Protein AF-A0A952D5Z9-F1 (afdb_monomer_lite)

Sequence (223 aa):
MKHRRNIVETLPDGRRVVVKMCRRCEAENRLVERGGSGRYVCGKCGEPIANPFAAMPATARRRGGRRRLGPIVLVASVAFAALMIGIAVNQPKEPPPQEREAESAEDEDSPGLAEPQDRVQLEPRPTPKPPPEPPTVERWRPTSGTLLYDGRGSDAFEYGTNLDVDNGTDADALLKLVPVGSSKKLLSFFVARKSKCAIAGIPPGTYRLLFALGDGLDAKTGG

Secondary structure (DSSP, 8-state):
-------EEE-TTS-EEEEEE-TTT--EEEEEP-SS-PPEE-TTT--EE--TTTTS-GGG-----------------SSSSSSSSS--S----PPPP-----------------------------PPPPPPPPP------PPT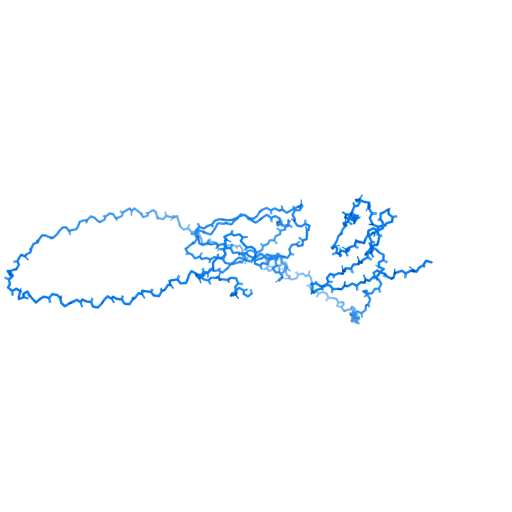T-EEEE-S-TTHHHHPEEEEEEE-SSSEEEEEEEETT--S-SEEEEE-TTEEEEEEEEPSS-EEEEEEEETT--TTT--

pLDDT: mean 76.65, std 19.58, range [38.47, 98.25]

Foldseek 3Di:
DDPDDFDWDADPVRWIWTWDADPPPRDIDTDIDAVDDDFDADPPPRHTDPDPPPPDPPVPPDDPDPDDDDDDDDDDPPPPVVVVPPPDDDDPDDDDDDPDDDDDDDDDDDDDDDDDDPDDPDPPDPDPDPDPDDPPPPQDDDEAPAWLDAQLGDCLQVAWAKDKDFQQAQFKKWKWKAAPVDPDTRTITIHGHRGMDMDTRHHDHHIDIDMDTHHPPDSVPDD

Structure (mmCIF, N/CA/C/O backbone):
data_AF-A0A952D5Z9-F1
#
_entry.id   AF-A0A952D5Z9-F1
#
loop_
_atom_site.group_PDB
_atom_site.id
_atom_site.type_symbol
_atom_site.label_atom_id
_atom_site.label_alt_id
_atom_site.label_comp_id
_atom_site.label_asym_id
_atom_site.label_entity_id
_atom_site.label_seq_id
_atom_site.pdbx_PDB_ins_code
_atom_site.Cartn_x
_atom_site.Cartn_y
_atom_site.Cartn_z
_atom_site.occupancy
_atom_site.B_iso_or_equiv
_atom_site.auth_seq_id
_atom_site.auth_comp_id
_atom_site.auth_asym_id
_atom_site.auth_atom_id
_atom_site.pdbx_PDB_model_num
ATOM 1 N N . MET A 1 1 ? 33.245 28.135 -23.157 1.00 52.28 1 MET A N 1
ATOM 2 C CA . MET A 1 1 ? 32.019 27.623 -22.500 1.00 52.28 1 MET A CA 1
ATOM 3 C C . MET A 1 1 ? 32.404 26.495 -21.547 1.00 52.28 1 MET A C 1
ATOM 5 O O . MET A 1 1 ? 32.900 25.476 -22.006 1.00 52.28 1 MET A O 1
ATOM 9 N N . LYS A 1 2 ? 32.281 26.681 -20.223 1.00 51.84 2 LYS A N 1
ATOM 10 C CA . LYS A 1 2 ? 32.606 25.627 -19.243 1.00 51.84 2 LYS A CA 1
ATOM 11 C C . LYS A 1 2 ? 31.559 24.513 -19.354 1.00 51.84 2 LYS A C 1
ATOM 13 O O . LYS A 1 2 ? 30.400 24.744 -19.021 1.00 51.84 2 LYS A O 1
ATOM 18 N N . HIS A 1 3 ? 31.949 23.321 -19.807 1.00 51.16 3 HIS A N 1
ATOM 19 C CA . HIS A 1 3 ? 31.103 22.130 -19.717 1.00 51.16 3 HIS A CA 1
ATOM 20 C C . HIS A 1 3 ? 30.857 21.804 -18.238 1.00 51.16 3 HIS A C 1
ATOM 22 O O . HIS A 1 3 ? 31.675 21.155 -17.586 1.00 51.16 3 HIS A O 1
ATOM 28 N N . ARG A 1 4 ? 29.740 22.288 -17.682 1.00 61.38 4 ARG A N 1
ATOM 29 C CA . ARG A 1 4 ? 29.268 21.850 -16.366 1.00 61.38 4 ARG A CA 1
ATOM 30 C C . ARG A 1 4 ? 28.895 20.373 -16.484 1.00 61.38 4 ARG A C 1
ATOM 32 O O . ARG A 1 4 ? 28.031 20.008 -17.281 1.00 61.38 4 ARG A O 1
ATOM 39 N N . ARG A 1 5 ? 29.611 19.519 -15.750 1.00 65.12 5 ARG A N 1
ATOM 40 C CA . ARG A 1 5 ? 29.337 18.078 -15.691 1.00 65.12 5 ARG A CA 1
ATOM 41 C C . ARG A 1 5 ? 27.944 17.878 -15.098 1.00 65.12 5 ARG A C 1
ATOM 43 O O . ARG A 1 5 ? 27.564 18.590 -14.174 1.00 65.12 5 ARG A O 1
ATOM 50 N N . ASN A 1 6 ? 27.197 16.910 -15.623 1.00 75.25 6 ASN A N 1
ATOM 51 C CA . ASN A 1 6 ? 25.943 16.496 -15.003 1.00 75.25 6 ASN A CA 1
ATOM 52 C C . ASN A 1 6 ? 26.296 15.888 -13.641 1.00 75.25 6 ASN A C 1
ATOM 54 O O . ASN A 1 6 ? 26.994 14.874 -13.598 1.00 75.25 6 ASN A O 1
ATOM 58 N N . ILE A 1 7 ? 25.874 16.523 -12.552 1.00 74.38 7 ILE A N 1
ATOM 59 C CA . ILE A 1 7 ? 26.029 15.952 -11.215 1.00 74.38 7 ILE A CA 1
ATOM 60 C C . ILE A 1 7 ? 24.966 14.864 -11.083 1.00 74.38 7 ILE A C 1
ATOM 62 O O . ILE A 1 7 ? 23.788 15.112 -11.355 1.00 74.38 7 ILE A O 1
ATOM 66 N N . VAL A 1 8 ? 25.413 13.657 -10.741 1.00 84.31 8 VAL A N 1
ATOM 67 C CA . VAL A 1 8 ? 24.549 12.506 -10.483 1.00 84.31 8 VAL A CA 1
ATOM 68 C C . VAL A 1 8 ? 24.585 12.241 -8.986 1.00 84.31 8 VAL A C 1
ATOM 70 O O . VAL A 1 8 ? 25.631 11.888 -8.450 1.00 84.31 8 VAL A O 1
ATOM 73 N N . GLU A 1 9 ? 23.450 12.414 -8.324 1.00 89.62 9 GLU A N 1
ATOM 74 C CA . GLU A 1 9 ? 23.259 12.037 -6.923 1.00 89.62 9 GLU A CA 1
ATOM 75 C C . GLU A 1 9 ? 22.440 10.745 -6.861 1.00 89.62 9 GLU A C 1
ATOM 77 O O . GLU A 1 9 ? 21.606 10.489 -7.731 1.00 89.62 9 GLU A O 1
ATOM 82 N N . THR A 1 10 ? 22.673 9.918 -5.844 1.00 88.44 10 THR A N 1
ATOM 83 C CA . THR A 1 10 ? 21.860 8.721 -5.581 1.00 88.44 10 THR A CA 1
ATOM 84 C C . THR A 1 10 ? 21.091 8.944 -4.287 1.00 88.44 10 THR A C 1
ATOM 86 O O . THR A 1 10 ? 21.690 9.271 -3.265 1.00 88.44 10 THR A O 1
ATOM 89 N N . LEU A 1 11 ? 19.768 8.817 -4.342 1.00 86.06 11 LEU A N 1
ATOM 90 C CA . LEU A 1 11 ? 18.886 8.938 -3.185 1.00 86.06 11 LEU A CA 1
ATOM 91 C C . LEU A 1 11 ? 18.962 7.675 -2.304 1.00 86.06 11 LEU A C 1
ATOM 93 O O . LEU A 1 11 ? 19.361 6.616 -2.793 1.00 86.06 11 LEU A O 1
ATOM 97 N N . PRO A 1 12 ? 18.543 7.744 -1.023 1.00 88.56 12 PRO A N 1
ATOM 98 C CA . PRO A 1 12 ? 18.543 6.589 -0.113 1.00 88.56 12 PRO A CA 1
ATOM 99 C C . PRO A 1 12 ? 17.726 5.386 -0.605 1.00 88.56 12 PRO A C 1
ATOM 101 O O . PRO A 1 12 ? 18.002 4.252 -0.230 1.00 88.56 12 PRO A O 1
ATOM 104 N N . ASP A 1 13 ? 16.735 5.624 -1.464 1.00 83.94 13 ASP A N 1
ATOM 105 C CA . ASP A 1 13 ? 15.907 4.592 -2.098 1.00 83.94 13 ASP A CA 1
ATOM 106 C C . ASP A 1 13 ? 16.543 3.974 -3.361 1.00 83.94 13 ASP A C 1
ATOM 108 O O . ASP A 1 13 ? 15.922 3.155 -4.039 1.00 83.94 13 ASP A O 1
ATOM 112 N N . GLY A 1 14 ? 17.775 4.371 -3.695 1.00 87.25 14 GLY A N 1
ATOM 113 C CA . GLY A 1 14 ? 18.523 3.898 -4.857 1.00 87.25 14 GLY A CA 1
ATOM 114 C C . GLY A 1 14 ? 18.188 4.605 -6.172 1.00 87.25 14 GLY A C 1
ATOM 115 O O . GLY A 1 14 ? 18.799 4.281 -7.193 1.00 87.25 14 GLY A O 1
ATOM 116 N N . ARG A 1 15 ? 17.261 5.575 -6.193 1.00 88.50 15 ARG A N 1
ATOM 117 C CA . ARG A 1 15 ? 16.960 6.349 -7.408 1.00 88.50 15 ARG A CA 1
ATOM 118 C C . ARG A 1 15 ? 18.053 7.368 -7.698 1.00 88.50 15 ARG A C 1
ATOM 120 O O . ARG A 1 15 ? 18.595 8.005 -6.795 1.00 88.50 15 ARG A O 1
ATOM 127 N N . ARG A 1 16 ? 18.348 7.570 -8.981 1.00 88.50 16 ARG A N 1
ATOM 128 C CA . ARG A 1 16 ? 19.332 8.563 -9.425 1.00 88.50 16 ARG A CA 1
ATOM 129 C C . ARG A 1 16 ? 18.679 9.912 -9.678 1.00 88.50 16 ARG A C 1
ATOM 131 O O . ARG A 1 16 ? 17.559 9.998 -10.182 1.00 88.50 16 ARG A O 1
ATOM 138 N N . VAL A 1 17 ? 19.413 10.970 -9.376 1.00 92.69 17 VAL A N 1
ATOM 139 C CA . VAL A 1 17 ? 19.020 12.355 -9.611 1.00 92.69 17 VAL A CA 1
ATOM 140 C C . VAL A 1 17 ? 20.074 13.009 -10.483 1.00 92.69 17 VAL A C 1
ATOM 142 O O . VAL A 1 17 ? 21.260 12.949 -10.176 1.00 92.69 17 VAL A O 1
ATOM 145 N N . VAL A 1 18 ? 19.644 13.626 -11.580 1.00 92.62 18 VAL A N 1
ATOM 146 C CA . VAL A 1 18 ? 20.518 14.327 -12.519 1.00 92.62 18 VAL A CA 1
ATOM 147 C C . VAL A 1 18 ? 20.068 15.770 -12.631 1.00 92.62 18 VAL A C 1
ATOM 149 O O . VAL A 1 18 ? 18.914 16.055 -12.951 1.00 92.62 18 VAL A O 1
ATOM 152 N N . VAL A 1 19 ? 20.999 16.689 -12.417 1.00 93.69 19 VAL A N 1
ATOM 153 C CA . VAL A 1 19 ? 20.760 18.114 -12.638 1.00 93.69 19 VAL A CA 1
ATOM 154 C C . VAL A 1 19 ? 21.006 18.455 -14.112 1.00 93.69 19 VAL A C 1
ATOM 156 O O . VAL A 1 19 ? 22.086 18.194 -14.651 1.00 93.69 19 VAL A O 1
ATOM 159 N N . LYS A 1 20 ? 20.001 19.030 -14.782 1.00 93.06 20 LYS A N 1
ATOM 160 C CA . LYS A 1 20 ? 20.060 19.465 -16.187 1.00 93.06 20 LYS A CA 1
ATOM 161 C C . LYS A 1 20 ? 19.563 20.893 -16.356 1.00 93.06 20 LYS A C 1
ATOM 163 O O . LYS A 1 20 ? 18.516 21.266 -15.838 1.00 93.06 20 LYS A O 1
ATOM 168 N N . MET A 1 21 ? 20.278 21.670 -17.164 1.00 93.94 21 MET A N 1
ATOM 169 C CA . MET A 1 21 ? 19.816 22.992 -17.578 1.00 93.94 21 MET A CA 1
ATOM 170 C C . MET A 1 21 ? 18.840 22.890 -18.750 1.00 93.94 21 MET A C 1
ATOM 172 O O . MET A 1 21 ? 19.056 22.120 -19.691 1.00 93.94 21 MET A O 1
ATOM 176 N N . CYS A 1 22 ? 17.773 23.682 -18.698 1.00 94.56 22 CYS A N 1
ATOM 177 C CA . CYS A 1 22 ? 16.863 23.849 -19.820 1.00 94.56 22 CYS A CA 1
ATOM 178 C C . CYS A 1 22 ? 17.566 24.602 -20.954 1.00 94.56 22 CYS A C 1
ATOM 180 O O . CYS A 1 22 ? 18.170 25.644 -20.726 1.00 94.56 22 CYS A O 1
ATOM 182 N N . ARG A 1 23 ? 17.443 24.113 -22.191 1.00 94.94 23 ARG A N 1
ATOM 183 C CA . ARG A 1 23 ? 18.033 24.776 -23.366 1.00 94.94 23 ARG A CA 1
ATOM 184 C C . ARG A 1 23 ? 17.337 26.083 -23.750 1.00 94.94 23 ARG A C 1
ATOM 186 O O . ARG A 1 23 ? 17.931 26.877 -24.462 1.00 94.94 23 ARG A O 1
ATOM 193 N N . ARG A 1 24 ? 16.090 26.281 -23.309 1.00 96.25 24 ARG A N 1
ATOM 194 C CA . ARG A 1 24 ? 15.272 27.445 -23.670 1.00 96.25 24 ARG A CA 1
ATOM 195 C C . ARG A 1 24 ? 15.378 28.586 -22.666 1.00 96.25 24 ARG A C 1
ATOM 197 O O . ARG A 1 24 ? 15.570 29.722 -23.067 1.00 96.25 24 ARG A O 1
ATOM 204 N N . CYS A 1 25 ? 15.219 28.296 -21.374 1.00 96.38 25 CYS A N 1
ATOM 205 C CA . CYS A 1 25 ? 15.179 29.324 -20.326 1.00 96.38 25 CYS A CA 1
ATOM 206 C C . CYS A 1 25 ? 16.351 29.261 -19.340 1.00 96.38 25 CYS A C 1
ATOM 208 O O . CYS A 1 25 ? 16.318 29.958 -18.327 1.00 96.38 25 CYS A O 1
ATOM 210 N N . GLU A 1 26 ? 17.318 28.369 -19.582 1.00 95.25 26 GLU A N 1
ATOM 211 C CA . GLU A 1 26 ? 18.507 28.151 -18.746 1.00 95.25 26 GLU A CA 1
ATOM 212 C C . GLU A 1 26 ? 18.219 27.794 -17.278 1.00 95.25 26 GLU A C 1
ATOM 214 O O . GLU A 1 26 ? 19.127 27.727 -16.457 1.00 95.25 26 GLU A O 1
ATOM 219 N N . ALA A 1 27 ? 16.967 27.492 -16.924 1.00 95.31 27 ALA A N 1
ATOM 220 C CA . ALA A 1 27 ? 16.632 27.056 -15.577 1.00 95.31 27 ALA A CA 1
ATOM 221 C C . ALA A 1 27 ? 17.287 25.708 -15.257 1.00 95.31 27 ALA A C 1
ATOM 223 O O . ALA A 1 27 ? 17.337 24.803 -16.099 1.00 95.31 27 ALA A O 1
ATOM 224 N N . GLU A 1 28 ? 17.738 25.559 -14.018 1.00 95.62 28 GLU A N 1
ATOM 225 C CA . GLU A 1 28 ? 18.220 24.297 -13.479 1.00 95.62 28 GLU A CA 1
ATOM 226 C C . GLU A 1 28 ? 17.034 23.384 -13.141 1.00 95.62 28 GLU A C 1
ATOM 228 O O . GLU A 1 28 ? 16.076 23.800 -12.495 1.00 95.62 28 GLU A O 1
ATOM 233 N N . ASN A 1 29 ? 17.071 22.138 -13.614 1.00 94.25 29 ASN A N 1
ATOM 234 C CA . ASN A 1 29 ? 16.029 21.146 -13.375 1.00 94.25 29 ASN A CA 1
ATOM 235 C C . ASN A 1 29 ? 16.658 19.915 -12.731 1.00 94.25 29 ASN A C 1
ATOM 237 O O . ASN A 1 29 ? 17.573 19.306 -13.291 1.00 94.25 29 ASN A O 1
ATOM 241 N N . ARG A 1 30 ? 16.140 19.535 -11.565 1.00 95.12 30 ARG A N 1
ATOM 242 C CA . ARG A 1 30 ? 16.559 18.340 -10.835 1.00 95.12 30 ARG A CA 1
ATOM 243 C C . ARG A 1 30 ? 15.675 17.171 -11.268 1.00 95.12 30 ARG A C 1
ATOM 245 O O . ARG A 1 30 ? 14.517 17.076 -10.871 1.00 95.12 30 ARG A O 1
ATOM 252 N N . LEU A 1 31 ? 16.196 16.327 -12.154 1.00 94.06 31 LEU A N 1
ATOM 253 C CA . LEU A 1 31 ? 15.456 15.232 -12.778 1.00 94.06 31 LEU A CA 1
ATOM 254 C C . LEU A 1 31 ? 15.692 13.941 -11.996 1.00 94.06 31 LEU A C 1
ATOM 256 O O . LEU A 1 31 ? 16.834 13.523 -11.837 1.00 94.06 31 LEU A O 1
ATOM 260 N N . VAL A 1 32 ? 14.621 13.302 -11.529 1.00 93.12 32 VAL A N 1
ATOM 261 C CA . VAL A 1 32 ? 14.686 12.021 -10.808 1.00 93.12 32 VAL A CA 1
ATOM 262 C C . VAL A 1 32 ? 14.393 10.876 -11.774 1.00 93.12 32 VAL A C 1
ATOM 264 O O . VAL A 1 32 ? 13.498 10.979 -12.620 1.00 93.12 32 VAL A O 1
ATOM 267 N N . GLU A 1 33 ? 15.138 9.783 -11.661 1.00 90.56 33 GLU A N 1
ATOM 268 C CA . GLU A 1 33 ? 14.883 8.555 -12.406 1.00 90.56 33 GLU A CA 1
ATOM 269 C C . GLU A 1 33 ? 13.488 8.015 -12.064 1.00 90.56 33 GLU A C 1
ATOM 271 O O . GLU A 1 33 ? 13.174 7.718 -10.909 1.00 90.56 33 GLU A O 1
ATOM 276 N N . ARG A 1 34 ? 12.632 7.923 -13.084 1.00 87.06 34 ARG A N 1
ATOM 277 C CA . ARG A 1 34 ? 11.327 7.260 -13.014 1.00 87.06 34 ARG A CA 1
ATOM 278 C C . ARG A 1 34 ? 11.483 5.949 -13.776 1.00 87.06 34 ARG A C 1
ATOM 280 O O . ARG A 1 34 ? 12.039 5.964 -14.869 1.00 87.06 34 ARG A O 1
ATOM 287 N N . GLY A 1 35 ? 11.059 4.828 -13.195 1.00 77.38 35 GLY A N 1
ATOM 288 C CA . GLY A 1 35 ? 11.301 3.469 -13.707 1.00 77.38 35 GLY A CA 1
ATOM 289 C C . GLY A 1 35 ? 10.609 3.108 -15.032 1.00 77.38 35 GLY A C 1
ATOM 290 O O . GLY A 1 35 ? 10.371 1.931 -15.271 1.00 77.38 35 GLY A O 1
ATOM 291 N N . GLY A 1 36 ? 10.282 4.085 -15.882 1.00 67.88 36 GLY A N 1
ATOM 292 C CA . GLY A 1 36 ? 9.473 3.935 -17.089 1.00 67.88 36 GLY A CA 1
ATOM 293 C C . GLY A 1 36 ? 9.409 5.223 -17.922 1.00 67.88 36 GLY A C 1
ATOM 294 O O . GLY A 1 36 ? 10.005 6.241 -17.562 1.00 67.88 36 GLY A O 1
ATOM 295 N N . SER A 1 37 ? 8.709 5.155 -19.060 1.00 66.56 37 SER A N 1
ATOM 296 C CA . SER A 1 37 ? 8.645 6.095 -20.201 1.00 66.56 37 SER A CA 1
ATOM 297 C C . SER A 1 37 ? 8.070 7.497 -19.914 1.00 66.56 37 SER A C 1
ATOM 299 O O . SER A 1 37 ? 7.197 7.989 -20.627 1.00 66.56 37 SER A O 1
ATOM 301 N N . GLY A 1 38 ? 8.574 8.184 -18.891 1.00 78.00 38 GLY A N 1
ATOM 302 C CA . GLY A 1 38 ? 8.206 9.563 -18.581 1.00 78.00 38 GLY A CA 1
ATOM 303 C C . GLY A 1 38 ? 8.872 10.580 -19.512 1.00 78.00 38 GLY A C 1
ATOM 304 O O . GLY A 1 38 ? 10.063 10.488 -19.820 1.00 78.00 38 GLY A O 1
ATOM 305 N N . ARG A 1 39 ? 8.114 11.603 -19.923 1.00 90.69 39 ARG A N 1
ATOM 306 C CA . ARG A 1 39 ? 8.678 12.821 -20.521 1.00 90.69 39 ARG A CA 1
ATOM 307 C C . ARG A 1 39 ? 9.147 13.750 -19.404 1.00 90.69 39 ARG A C 1
ATO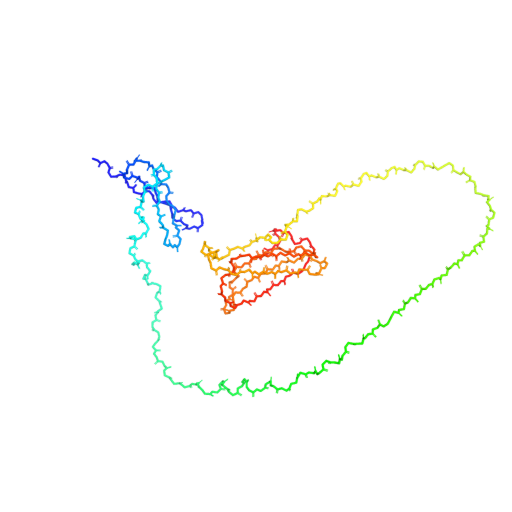M 309 O O . ARG A 1 39 ? 8.389 14.056 -18.488 1.00 90.69 39 ARG A O 1
ATOM 316 N N . TYR A 1 40 ? 10.392 14.204 -19.487 1.00 94.00 40 TYR A N 1
ATOM 317 C CA . TYR A 1 40 ? 10.906 15.248 -18.607 1.00 94.00 40 TYR A CA 1
ATOM 318 C C . TYR A 1 40 ? 10.577 16.607 -19.220 1.00 94.00 40 TYR A C 1
ATOM 320 O O . TYR A 1 40 ? 10.772 16.803 -20.416 1.00 94.00 40 TYR A O 1
ATOM 328 N N . VAL A 1 41 ? 10.083 17.540 -18.412 1.00 96.38 41 VAL A N 1
ATOM 329 C CA . VAL A 1 41 ? 9.768 18.913 -18.832 1.00 96.38 41 VAL A CA 1
ATOM 330 C C . VAL A 1 41 ? 10.430 19.902 -17.887 1.00 96.38 41 VAL A C 1
ATOM 332 O O . VAL A 1 41 ? 10.660 19.598 -16.714 1.00 96.38 41 VAL A O 1
ATOM 335 N N . CYS A 1 42 ? 10.767 21.082 -18.396 1.00 96.94 42 CYS A N 1
ATOM 336 C CA . CYS A 1 42 ? 11.327 22.140 -17.577 1.00 96.94 42 CYS A CA 1
ATOM 337 C C . CYS A 1 42 ? 10.267 22.714 -16.633 1.00 96.94 42 CYS A C 1
ATOM 339 O O . CYS A 1 42 ? 9.237 23.200 -17.095 1.00 96.94 42 CYS A O 1
ATOM 341 N N . GLY A 1 43 ? 10.561 22.764 -15.332 1.00 94.31 43 GLY A N 1
ATOM 342 C CA . GLY A 1 43 ? 9.639 23.312 -14.331 1.00 94.31 43 GLY A CA 1
ATOM 343 C C . GLY A 1 43 ? 9.340 24.808 -14.494 1.00 94.31 43 GLY A C 1
ATOM 344 O O . GLY A 1 43 ? 8.345 25.284 -13.966 1.00 94.31 43 GLY A O 1
ATOM 345 N N . LYS A 1 44 ? 10.175 25.554 -15.235 1.00 96.62 44 LYS A N 1
ATOM 346 C CA . LYS A 1 44 ? 9.999 27.000 -15.457 1.00 96.62 44 LYS A CA 1
ATOM 347 C C . LYS A 1 44 ? 9.251 27.342 -16.747 1.00 96.62 44 LYS A C 1
ATOM 349 O O . LYS A 1 44 ? 8.462 28.274 -16.751 1.00 96.62 44 LYS A O 1
ATOM 354 N N . CYS A 1 45 ? 9.538 26.652 -17.853 1.00 95.88 45 CYS A N 1
ATOM 355 C CA . CYS A 1 45 ? 8.996 27.013 -19.175 1.00 95.88 45 CYS A CA 1
ATOM 356 C C . CYS A 1 45 ? 8.230 25.889 -19.884 1.00 95.88 45 CYS A C 1
ATOM 358 O O . CYS A 1 45 ? 7.784 26.089 -21.008 1.00 95.88 45 CYS A O 1
ATOM 360 N N . GLY A 1 46 ? 8.115 24.704 -19.278 1.00 95.25 46 GLY A N 1
ATOM 361 C CA . GLY A 1 46 ? 7.416 23.554 -19.863 1.00 95.25 46 GLY A CA 1
ATOM 362 C C . GLY A 1 46 ? 8.143 22.868 -21.025 1.00 95.25 46 GLY A C 1
ATOM 363 O O . GLY A 1 46 ? 7.697 21.820 -21.479 1.00 95.25 46 GLY A O 1
ATOM 364 N N . GLU A 1 47 ? 9.274 23.411 -21.487 1.00 96.81 47 GLU A N 1
ATOM 365 C CA . GLU A 1 47 ? 10.038 22.845 -22.602 1.00 96.81 47 GLU A CA 1
ATOM 366 C C . GLU A 1 47 ? 10.463 21.394 -22.303 1.00 96.81 47 GLU A C 1
ATOM 368 O O . GLU A 1 47 ? 10.994 21.134 -21.213 1.00 96.81 47 GLU A O 1
ATOM 373 N N . PRO A 1 48 ? 10.271 20.445 -23.237 1.00 95.31 48 PRO A N 1
ATOM 374 C CA . PRO A 1 48 ? 10.709 19.070 -23.054 1.00 95.31 48 PRO A CA 1
ATOM 375 C C . PRO A 1 48 ? 12.231 18.986 -22.883 1.00 95.31 48 PRO A C 1
ATOM 377 O O . PRO A 1 48 ? 13.014 19.567 -23.635 1.00 95.31 48 PRO A O 1
ATOM 380 N N . ILE A 1 49 ? 12.665 18.218 -21.887 1.00 94.88 49 ILE A N 1
ATOM 381 C CA . ILE A 1 49 ? 14.069 17.934 -21.604 1.00 94.88 49 ILE A CA 1
ATOM 382 C C . ILE A 1 49 ? 14.367 16.498 -22.039 1.00 94.88 49 ILE A C 1
ATOM 384 O O . ILE A 1 49 ? 13.653 15.561 -21.685 1.00 94.88 49 ILE A O 1
ATOM 388 N N . ALA A 1 50 ? 15.446 16.314 -22.807 1.00 91.06 50 ALA A N 1
ATOM 389 C CA . ALA A 1 50 ? 15.900 14.991 -23.224 1.00 91.06 50 ALA A CA 1
ATOM 390 C C . ALA A 1 50 ? 16.162 14.100 -22.002 1.00 91.06 50 ALA A C 1
ATOM 392 O O . ALA A 1 50 ? 16.847 14.521 -21.068 1.00 91.06 50 ALA A O 1
ATOM 393 N N . ASN A 1 51 ? 15.638 12.871 -22.026 1.00 90.75 51 ASN A N 1
ATOM 394 C CA . ASN A 1 51 ? 15.773 11.924 -20.924 1.00 90.75 51 ASN A CA 1
ATOM 395 C C . ASN A 1 51 ? 17.265 11.607 -20.672 1.00 90.75 51 ASN A C 1
ATOM 397 O O . ASN A 1 51 ? 17.884 10.926 -21.495 1.00 90.75 51 ASN A O 1
ATOM 401 N N . PRO A 1 52 ? 17.858 12.057 -19.546 1.00 88.81 52 PRO A N 1
ATOM 402 C CA . PRO A 1 52 ? 19.275 11.828 -19.272 1.00 88.81 52 PRO A CA 1
ATOM 403 C C . PRO A 1 52 ? 19.575 10.373 -18.880 1.00 88.81 52 PRO A C 1
ATOM 405 O O . PRO A 1 52 ? 20.741 9.988 -18.835 1.00 88.81 52 PRO A O 1
ATOM 408 N N . PHE A 1 53 ? 18.545 9.570 -18.609 1.00 88.12 53 PHE A N 1
ATOM 409 C CA . PHE A 1 53 ? 18.648 8.171 -18.201 1.00 88.12 53 PHE A CA 1
ATOM 410 C C . PHE A 1 53 ? 18.525 7.195 -19.383 1.00 88.12 53 PHE A C 1
ATOM 412 O O . PHE A 1 53 ? 18.944 6.048 -19.263 1.00 88.12 53 PHE A O 1
ATOM 419 N N . ALA A 1 54 ? 18.019 7.645 -20.540 1.00 81.81 54 ALA A N 1
ATOM 420 C CA . ALA A 1 54 ? 17.793 6.798 -21.718 1.00 81.81 54 ALA A CA 1
ATOM 421 C C . ALA A 1 54 ? 19.087 6.324 -22.408 1.00 81.81 54 ALA A C 1
ATOM 423 O O . ALA A 1 54 ? 19.077 5.329 -23.123 1.00 81.81 54 ALA A O 1
ATOM 424 N N . ALA A 1 55 ? 20.200 7.035 -22.205 1.00 64.06 55 ALA A N 1
ATOM 425 C CA . ALA A 1 55 ? 21.442 6.813 -22.944 1.00 64.06 55 ALA A CA 1
ATOM 426 C C . ALA A 1 55 ? 22.495 5.986 -22.191 1.00 64.06 55 ALA A C 1
ATOM 428 O O . ALA A 1 55 ? 23.628 5.903 -22.661 1.00 64.06 55 ALA A O 1
ATOM 429 N N . MET A 1 56 ? 22.181 5.381 -21.039 1.00 58.72 56 MET A N 1
ATOM 430 C CA . MET A 1 56 ? 23.142 4.453 -20.439 1.00 58.72 56 MET A CA 1
ATOM 431 C C . MET A 1 56 ? 23.024 3.095 -21.134 1.00 58.72 56 MET A C 1
ATOM 433 O O . MET A 1 56 ? 22.002 2.427 -20.966 1.00 58.72 56 MET A O 1
ATOM 437 N N . PRO A 1 57 ? 24.034 2.671 -21.921 1.00 51.88 57 PRO A N 1
ATOM 438 C CA . PRO A 1 57 ? 24.009 1.352 -22.524 1.00 51.88 57 PRO A CA 1
ATOM 439 C C . PRO A 1 57 ? 23.869 0.321 -21.403 1.00 51.88 57 PRO A C 1
ATOM 441 O O . PRO A 1 57 ? 24.558 0.391 -20.384 1.00 51.88 57 PRO A O 1
ATOM 444 N N . ALA A 1 58 ? 22.982 -0.654 -21.591 1.00 52.22 58 ALA A N 1
ATOM 445 C CA . ALA A 1 58 ? 22.751 -1.769 -20.672 1.00 52.22 58 ALA A CA 1
ATOM 446 C C . ALA A 1 58 ? 23.962 -2.733 -20.576 1.00 52.22 58 ALA A C 1
ATOM 448 O O . ALA A 1 58 ? 23.814 -3.936 -20.370 1.00 52.22 58 ALA A O 1
ATOM 449 N N . THR A 1 59 ? 25.184 -2.232 -20.752 1.00 49.12 59 THR A N 1
ATOM 450 C CA . THR A 1 59 ? 26.423 -3.003 -20.852 1.00 49.12 59 THR A CA 1
ATOM 451 C C . THR A 1 59 ? 27.055 -3.332 -19.497 1.00 49.12 59 THR A C 1
ATOM 453 O O . THR A 1 59 ? 28.003 -4.110 -19.462 1.00 49.12 59 THR A O 1
ATOM 456 N N . ALA A 1 60 ? 26.496 -2.869 -18.371 1.00 49.69 60 ALA A N 1
ATOM 457 C CA . ALA A 1 60 ? 26.978 -3.195 -17.020 1.00 49.69 60 ALA A CA 1
ATOM 458 C C . ALA A 1 60 ? 26.157 -4.272 -16.273 1.00 49.69 60 ALA A C 1
ATOM 460 O O . ALA A 1 60 ? 26.375 -4.507 -15.089 1.00 49.69 60 ALA A O 1
ATOM 461 N N . ARG A 1 61 ? 25.246 -4.989 -16.950 1.00 44.50 61 ARG A N 1
ATOM 462 C CA . ARG A 1 61 ? 24.690 -6.267 -16.455 1.00 44.50 61 ARG A CA 1
ATOM 463 C C . ARG A 1 61 ? 25.312 -7.445 -17.209 1.00 44.50 61 ARG A C 1
ATOM 465 O O . ARG A 1 61 ? 24.628 -8.280 -17.790 1.00 44.50 61 ARG A O 1
ATOM 472 N N . ARG A 1 62 ? 26.644 -7.532 -17.212 1.00 44.47 62 ARG A N 1
ATOM 473 C CA . ARG A 1 62 ? 27.359 -8.755 -17.600 1.00 44.47 62 ARG A CA 1
ATOM 474 C C . ARG A 1 62 ? 28.139 -9.311 -16.409 1.00 44.47 62 ARG A C 1
ATOM 476 O O . ARG A 1 62 ? 29.006 -8.643 -15.869 1.00 44.47 62 ARG A O 1
ATOM 483 N N . ARG A 1 63 ? 27.874 -10.599 -16.146 1.00 44.88 63 ARG A N 1
ATOM 484 C CA . ARG A 1 63 ? 28.747 -11.600 -15.499 1.00 44.88 63 ARG A CA 1
ATOM 485 C C . ARG A 1 63 ? 28.756 -11.688 -13.966 1.00 44.88 63 ARG A C 1
ATOM 487 O O . ARG A 1 63 ? 29.810 -11.771 -13.354 1.00 44.88 63 ARG A O 1
ATOM 494 N N . GLY A 1 64 ? 27.584 -11.910 -13.373 1.00 42.00 64 GLY A N 1
ATOM 495 C CA . GLY A 1 64 ? 27.475 -12.898 -12.291 1.00 42.00 64 GLY A CA 1
ATOM 496 C C . GLY A 1 64 ? 27.413 -14.293 -12.919 1.00 42.00 64 GLY A C 1
ATOM 497 O O . GLY A 1 64 ? 26.350 -14.736 -13.346 1.00 42.00 64 GLY A O 1
ATOM 498 N N . GLY A 1 65 ? 28.571 -14.921 -13.115 1.00 44.66 65 GLY A N 1
ATOM 499 C CA . GLY A 1 65 ? 28.719 -16.165 -13.866 1.00 44.66 65 GLY A CA 1
ATOM 500 C C . GLY A 1 65 ? 28.003 -17.358 -13.231 1.00 44.66 65 GLY A C 1
ATOM 501 O O . GLY A 1 65 ? 28.519 -17.969 -12.303 1.00 44.66 65 GLY A O 1
ATOM 502 N N . ARG A 1 66 ? 26.877 -17.778 -13.821 1.00 49.66 66 ARG A N 1
ATOM 503 C CA . ARG A 1 66 ? 26.478 -19.190 -13.790 1.00 49.66 66 ARG A CA 1
ATOM 504 C C . ARG A 1 66 ? 27.461 -19.957 -14.669 1.00 49.66 66 ARG A C 1
ATOM 506 O O . ARG A 1 66 ? 27.376 -19.919 -15.897 1.00 49.66 66 ARG A O 1
ATOM 513 N N . ARG A 1 67 ? 28.440 -20.597 -14.027 1.00 50.28 67 ARG A N 1
ATOM 514 C CA . ARG A 1 67 ? 29.257 -21.631 -14.662 1.00 50.28 67 ARG A CA 1
ATOM 515 C C . ARG A 1 67 ? 28.313 -22.701 -15.203 1.00 50.28 67 ARG A C 1
ATOM 517 O O . ARG A 1 67 ? 27.421 -23.171 -14.504 1.00 50.28 67 ARG A O 1
ATOM 524 N N . ARG A 1 68 ? 28.507 -23.016 -16.479 1.00 47.12 68 ARG A N 1
ATOM 525 C CA . ARG A 1 68 ? 27.868 -24.116 -17.188 1.00 47.12 68 ARG A CA 1
ATOM 526 C C . ARG A 1 68 ? 28.246 -25.425 -16.487 1.00 47.12 68 ARG A C 1
ATOM 528 O O . ARG A 1 68 ? 29.417 -25.785 -16.495 1.00 47.12 68 ARG A O 1
ATOM 535 N N . LEU A 1 69 ? 27.269 -26.120 -15.919 1.00 47.34 69 LEU A N 1
ATOM 536 C CA . LEU A 1 69 ? 27.286 -27.578 -15.836 1.00 47.34 69 LEU A CA 1
ATOM 537 C C . LEU A 1 69 ? 26.398 -28.061 -16.982 1.00 47.34 69 LEU A C 1
ATOM 539 O O . LEU A 1 69 ? 25.299 -27.542 -17.178 1.00 47.34 69 LEU A O 1
ATOM 543 N N . GLY A 1 70 ? 26.980 -28.913 -17.821 1.00 38.47 70 GLY A N 1
ATOM 544 C CA . GLY A 1 70 ? 26.438 -29.339 -19.106 1.00 38.47 70 GLY A CA 1
ATOM 545 C C . GLY A 1 70 ? 25.191 -30.227 -19.012 1.00 38.47 70 GLY A C 1
ATOM 546 O O . GLY A 1 70 ? 24.682 -30.487 -17.923 1.00 38.47 70 GLY A O 1
ATOM 547 N N . PRO A 1 71 ? 24.689 -30.679 -20.172 1.00 52.00 71 PRO A N 1
ATOM 548 C CA . PRO A 1 71 ? 23.434 -31.402 -20.275 1.00 52.00 71 PRO A CA 1
ATOM 549 C C . PRO A 1 71 ? 23.634 -32.883 -19.931 1.00 52.00 71 PRO A C 1
ATOM 551 O O . PRO A 1 71 ? 24.246 -33.621 -20.697 1.00 52.00 71 PRO A O 1
ATOM 554 N N . ILE A 1 72 ? 23.063 -33.329 -18.811 1.00 48.28 72 ILE A N 1
ATOM 555 C CA . ILE A 1 72 ? 22.741 -34.744 -18.577 1.00 48.28 72 ILE A CA 1
ATOM 556 C C . ILE A 1 72 ? 21.234 -34.901 -18.807 1.00 48.28 72 ILE A C 1
ATOM 558 O O . ILE A 1 72 ? 20.403 -34.669 -17.939 1.00 48.28 72 ILE A O 1
ATOM 562 N N . VAL A 1 73 ? 20.907 -35.082 -20.081 1.00 46.25 73 VAL A N 1
ATOM 563 C CA . VAL A 1 73 ? 20.142 -36.199 -20.646 1.00 46.25 73 VAL A CA 1
ATOM 564 C C . VAL A 1 73 ? 19.323 -37.091 -19.672 1.00 46.25 73 VAL A C 1
ATOM 566 O O . VAL A 1 73 ? 19.867 -37.672 -18.742 1.00 46.25 73 VAL A O 1
ATOM 569 N N . LEU A 1 74 ? 18.058 -37.307 -20.080 1.00 42.22 74 LEU A N 1
ATOM 570 C CA . LEU A 1 74 ? 17.135 -38.447 -19.860 1.00 42.22 74 LEU A CA 1
ATOM 571 C C . LEU A 1 74 ? 16.158 -38.455 -18.655 1.00 42.22 74 LEU A C 1
ATOM 573 O O . LEU A 1 74 ? 16.495 -38.800 -17.533 1.00 42.22 74 LEU A O 1
ATOM 577 N N . VAL A 1 75 ? 14.881 -38.240 -19.020 1.00 48.97 75 VAL A N 1
ATOM 578 C CA . VAL A 1 75 ? 13.698 -39.076 -18.699 1.00 48.97 75 VAL A CA 1
ATOM 579 C C . VAL A 1 75 ? 13.230 -39.131 -17.244 1.00 48.97 75 VAL A C 1
ATOM 581 O O . VAL A 1 75 ? 13.642 -39.983 -16.472 1.00 48.97 75 VAL A O 1
ATOM 584 N N . ALA A 1 76 ? 12.220 -38.309 -16.935 1.00 43.06 76 ALA A N 1
ATOM 585 C CA . ALA A 1 76 ? 11.184 -38.624 -15.940 1.00 43.06 76 ALA A CA 1
ATOM 586 C C . ALA A 1 76 ? 9.932 -37.737 -16.134 1.00 43.06 76 ALA A C 1
ATOM 588 O O . ALA A 1 76 ? 9.434 -37.122 -15.197 1.00 43.06 76 ALA A O 1
ATOM 589 N N . SER A 1 77 ? 9.425 -37.615 -17.365 1.00 45.31 77 SER A N 1
ATOM 590 C CA . SER A 1 77 ? 8.290 -36.737 -17.706 1.00 45.31 77 SER A CA 1
ATOM 591 C C . SER A 1 77 ? 6.992 -37.489 -18.033 1.00 45.31 77 SER A C 1
ATOM 593 O O . SER A 1 77 ? 6.242 -37.049 -18.897 1.00 45.31 77 SER A O 1
ATOM 595 N N . VAL A 1 78 ? 6.708 -38.615 -17.359 1.00 46.97 78 VAL A N 1
ATOM 596 C CA . VAL A 1 78 ? 5.426 -39.345 -17.536 1.00 46.97 78 VAL A CA 1
ATOM 597 C C . VAL A 1 78 ? 4.742 -39.768 -16.218 1.00 46.97 78 VAL A C 1
ATOM 599 O O . VAL A 1 78 ? 3.560 -40.083 -16.229 1.00 46.97 78 VAL A O 1
ATOM 602 N N . ALA A 1 79 ? 5.384 -39.688 -15.045 1.00 46.31 79 ALA A N 1
ATOM 603 C CA . ALA A 1 79 ? 4.794 -40.238 -13.809 1.00 46.31 79 ALA A CA 1
ATOM 604 C C . ALA A 1 79 ? 4.007 -39.250 -12.915 1.00 46.31 79 ALA A C 1
ATOM 606 O O . ALA A 1 79 ? 3.389 -39.688 -11.952 1.00 46.31 79 ALA A O 1
ATOM 607 N N . PHE A 1 80 ? 3.982 -37.941 -13.202 1.00 43.94 80 PHE 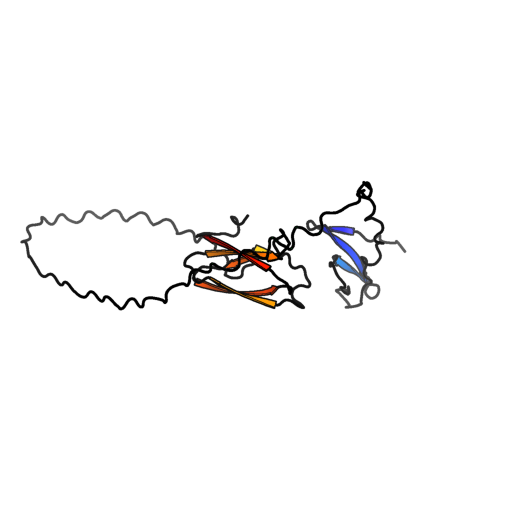A N 1
ATOM 608 C CA . PHE A 1 80 ? 3.296 -36.969 -12.322 1.00 43.94 80 PHE A CA 1
ATOM 609 C C . PHE A 1 80 ? 1.893 -36.542 -12.779 1.00 43.94 80 PHE A C 1
ATOM 611 O O . PHE A 1 80 ? 1.165 -35.926 -12.005 1.00 43.94 80 PHE A O 1
ATOM 618 N N . ALA A 1 81 ? 1.466 -36.913 -13.990 1.00 44.72 81 ALA A N 1
ATOM 619 C CA . ALA A 1 81 ? 0.107 -36.633 -14.466 1.00 44.72 81 ALA A CA 1
ATOM 620 C C . ALA A 1 81 ? -0.944 -37.642 -13.950 1.00 44.72 81 ALA A C 1
ATOM 622 O O . ALA A 1 81 ? -2.136 -37.365 -14.026 1.00 44.72 81 ALA A O 1
ATOM 623 N N . ALA A 1 82 ? -0.523 -38.776 -13.376 1.00 47.44 82 ALA A N 1
ATOM 624 C CA . ALA A 1 82 ? -1.426 -39.792 -12.824 1.00 47.44 82 ALA A CA 1
ATOM 625 C C . ALA A 1 82 ? -1.705 -39.637 -11.313 1.00 47.44 82 ALA A C 1
ATOM 627 O O . ALA A 1 82 ? -2.588 -40.310 -10.796 1.00 47.44 82 ALA A O 1
ATOM 628 N N . LEU A 1 83 ? -1.010 -38.736 -10.601 1.00 46.06 83 LEU A N 1
ATOM 629 C CA . LEU A 1 83 ? -1.207 -38.533 -9.154 1.00 46.06 83 LEU A CA 1
ATOM 630 C C . LEU A 1 83 ? -2.103 -37.327 -8.801 1.00 46.06 83 LEU A C 1
ATOM 632 O O . LEU A 1 83 ? -2.316 -37.049 -7.628 1.00 46.06 83 LEU A O 1
ATOM 636 N N . MET A 1 84 ? -2.647 -36.613 -9.794 1.00 49.00 84 MET A N 1
ATOM 637 C CA . MET A 1 84 ? -3.623 -35.527 -9.569 1.00 49.00 84 MET A CA 1
ATOM 638 C C . MET A 1 84 ? -5.053 -35.907 -9.993 1.00 49.00 84 MET A C 1
ATOM 640 O O . MET A 1 84 ? -5.964 -35.091 -9.892 1.00 49.00 84 MET A O 1
ATOM 644 N N . ILE A 1 85 ? -5.270 -37.161 -10.404 1.00 51.03 85 ILE A N 1
ATOM 645 C CA . ILE A 1 85 ? -6.591 -37.753 -10.656 1.00 51.03 85 ILE A CA 1
ATOM 646 C C . ILE A 1 85 ? -6.845 -38.787 -9.548 1.00 51.03 85 ILE A C 1
ATOM 648 O O . ILE A 1 85 ? -6.807 -39.989 -9.774 1.00 51.03 85 ILE A O 1
ATOM 652 N N . GLY A 1 86 ? -6.986 -38.325 -8.305 1.00 47.94 86 GLY A N 1
ATOM 653 C CA . GLY A 1 86 ? -7.109 -39.226 -7.150 1.00 47.94 86 GLY A CA 1
ATOM 654 C C . GLY A 1 86 ? -7.640 -38.597 -5.865 1.00 47.94 86 GLY A C 1
ATOM 655 O O . GLY A 1 86 ? -7.539 -39.215 -4.815 1.00 47.94 86 GLY A O 1
ATOM 656 N N . ILE A 1 87 ? -8.196 -37.381 -5.926 1.00 49.84 87 ILE A N 1
ATOM 657 C CA . ILE A 1 87 ? -8.978 -36.784 -4.829 1.00 49.84 87 ILE A CA 1
ATOM 658 C C . ILE A 1 87 ? -10.206 -36.089 -5.437 1.00 49.84 87 ILE A C 1
ATOM 660 O O . ILE A 1 87 ? -10.446 -34.898 -5.272 1.00 49.84 87 ILE A O 1
ATOM 664 N N . ALA A 1 88 ? -10.968 -36.845 -6.220 1.00 50.38 88 ALA A N 1
ATOM 665 C CA . ALA A 1 88 ? -12.391 -36.601 -6.398 1.00 50.38 88 ALA A CA 1
ATOM 666 C C . ALA A 1 88 ? -13.090 -37.734 -5.639 1.00 50.38 88 ALA A C 1
ATOM 668 O O . ALA A 1 88 ? -12.665 -38.876 -5.772 1.00 50.38 88 ALA A O 1
ATOM 669 N N . VAL A 1 89 ? -14.143 -37.419 -4.880 1.00 54.22 89 VAL A N 1
ATOM 670 C CA . VAL A 1 89 ? -14.899 -38.313 -3.972 1.00 54.22 89 VAL A CA 1
ATOM 671 C C . VAL A 1 89 ? -14.394 -38.291 -2.520 1.00 54.22 89 VAL A C 1
ATOM 673 O O . VAL A 1 89 ? -13.876 -39.271 -2.003 1.00 54.22 89 VAL A O 1
ATOM 676 N N . ASN A 1 90 ? -14.569 -37.153 -1.843 1.00 50.81 90 ASN A N 1
ATOM 677 C CA . ASN A 1 90 ? -15.275 -37.118 -0.552 1.00 50.81 90 ASN A CA 1
ATOM 678 C C . ASN A 1 90 ? -15.469 -35.662 -0.107 1.00 50.81 90 ASN A C 1
ATOM 680 O O . ASN A 1 90 ? -14.705 -35.123 0.687 1.00 50.81 90 ASN A O 1
ATOM 684 N N . GLN A 1 91 ? -16.488 -35.003 -0.654 1.00 50.19 91 GLN A N 1
ATOM 685 C CA . GLN A 1 91 ? -17.072 -33.839 0.009 1.00 50.19 91 GLN A CA 1
ATOM 686 C C . GLN A 1 91 ? -18.177 -34.390 0.921 1.00 50.19 91 GLN A C 1
ATOM 688 O O . GLN A 1 91 ? -19.172 -34.896 0.392 1.00 50.19 91 GLN A O 1
ATOM 693 N N . PRO A 1 92 ? -18.008 -34.395 2.257 1.00 48.62 92 PRO A N 1
ATOM 694 C CA . PRO A 1 92 ? -19.110 -34.689 3.156 1.00 48.62 92 PRO A CA 1
ATOM 695 C C . PRO A 1 92 ? -20.200 -33.644 2.917 1.00 48.62 92 PRO A C 1
ATOM 697 O O . PRO A 1 92 ? -19.984 -32.444 3.047 1.00 48.62 92 PRO A O 1
ATOM 700 N N . LYS A 1 93 ? -21.362 -34.137 2.494 1.00 55.72 93 LYS A N 1
ATOM 701 C CA . LYS A 1 93 ? -22.597 -33.385 2.300 1.00 55.72 93 LYS A CA 1
ATOM 702 C C . LYS A 1 93 ? -22.942 -32.687 3.618 1.00 55.72 93 LYS A C 1
ATOM 704 O O . LYS A 1 93 ? -23.381 -33.355 4.552 1.00 55.72 93 LYS A O 1
ATOM 709 N N . GLU A 1 94 ? -22.698 -31.381 3.703 1.00 59.28 94 GLU A N 1
ATOM 710 C CA . GLU A 1 94 ? -23.135 -30.573 4.841 1.00 59.28 94 GLU A CA 1
ATOM 711 C C . GLU A 1 94 ? -24.663 -30.701 4.980 1.00 59.28 94 GLU A C 1
ATOM 713 O O . GLU A 1 94 ? -25.387 -30.535 3.989 1.00 59.28 94 GLU A O 1
ATOM 718 N N . PRO A 1 95 ? -25.175 -31.069 6.167 1.00 68.50 95 PRO A N 1
ATOM 719 C CA . PRO A 1 95 ? -26.604 -31.061 6.421 1.00 68.50 95 PRO A CA 1
ATOM 720 C C . PRO A 1 95 ? -27.130 -29.614 6.454 1.00 68.50 95 PRO A C 1
ATOM 722 O O . PRO A 1 95 ? -26.387 -28.693 6.795 1.00 68.50 95 PRO A O 1
ATOM 725 N N . PRO A 1 96 ? -28.406 -29.404 6.086 1.00 68.12 96 PRO A N 1
ATOM 726 C CA 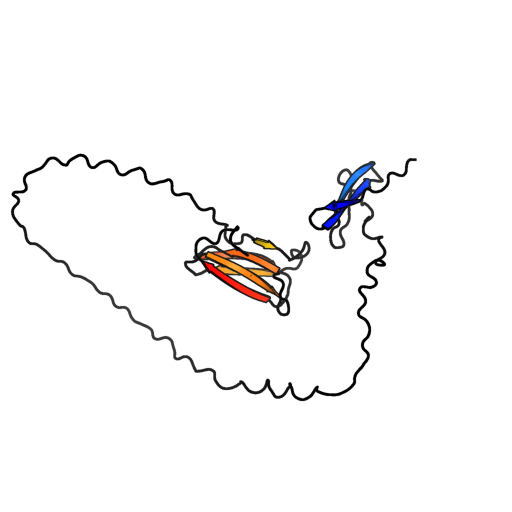. PRO A 1 96 ? -29.008 -28.078 6.018 1.00 68.12 96 PRO A CA 1
ATOM 727 C C . PRO A 1 96 ? -29.008 -27.365 7.385 1.00 68.12 96 PRO A C 1
ATOM 729 O O . PRO A 1 96 ? -29.031 -28.035 8.422 1.00 68.12 96 PRO A O 1
ATOM 732 N N . PRO A 1 97 ? -29.014 -26.017 7.399 1.00 59.59 97 PRO A N 1
ATOM 733 C CA . PRO A 1 97 ? -29.030 -25.230 8.626 1.00 59.59 97 PRO A CA 1
ATOM 734 C C . PRO A 1 97 ? -30.287 -25.540 9.441 1.00 59.59 97 PRO A C 1
ATOM 736 O O . PRO A 1 97 ? -31.401 -25.366 8.955 1.00 59.59 97 PRO A O 1
ATOM 739 N N . GLN A 1 98 ? -30.106 -25.995 10.682 1.00 52.72 98 GLN A N 1
ATOM 740 C CA . GLN A 1 98 ? -31.185 -26.012 11.661 1.00 52.72 98 GLN A CA 1
ATOM 741 C C . GLN A 1 98 ? -31.486 -24.570 12.071 1.00 52.72 98 GLN A C 1
ATOM 743 O O . GLN A 1 98 ? -30.683 -23.928 12.751 1.00 52.72 98 GLN A O 1
ATOM 748 N N . GLU A 1 99 ? -32.651 -24.085 11.649 1.00 55.75 99 GLU A N 1
ATOM 749 C CA . GLU A 1 99 ? -33.374 -23.002 12.304 1.00 55.75 99 GLU A CA 1
ATOM 750 C C . GLU A 1 99 ? -33.486 -23.351 13.793 1.00 55.75 99 GLU A C 1
ATOM 752 O O . GLU A 1 99 ? -34.150 -24.314 14.171 1.00 55.75 99 GLU A O 1
ATOM 757 N N . ARG A 1 100 ? -32.774 -22.612 14.649 1.00 55.59 100 ARG A N 1
ATOM 758 C CA . ARG A 1 100 ? -33.094 -22.583 16.073 1.00 55.59 100 ARG A CA 1
ATOM 759 C C . ARG A 1 100 ? -34.026 -21.412 16.294 1.00 55.59 100 ARG A C 1
ATOM 761 O O . ARG A 1 100 ? -33.614 -20.253 16.274 1.00 55.59 100 ARG A O 1
ATOM 768 N N . GLU A 1 101 ? -35.287 -21.795 16.416 1.00 51.28 101 GLU A N 1
ATOM 769 C CA . GLU A 1 101 ? -36.380 -21.020 16.967 1.00 51.28 101 GLU A CA 1
ATOM 770 C C . GLU A 1 101 ? -35.992 -20.381 18.304 1.00 51.28 101 GLU A C 1
ATOM 772 O O . GLU A 1 101 ? -35.129 -20.855 19.046 1.00 51.28 101 GLU A O 1
ATOM 777 N N . ALA A 1 102 ? -36.645 -19.252 18.542 1.00 55.50 102 ALA A N 1
ATOM 778 C CA . ALA A 1 102 ? -36.530 -18.404 19.704 1.00 55.50 102 ALA A CA 1
ATOM 779 C C . ALA A 1 102 ? -36.755 -19.161 21.018 1.00 55.50 102 ALA A C 1
ATOM 781 O O . ALA A 1 102 ? -37.718 -19.910 21.149 1.00 55.50 102 ALA A O 1
ATOM 782 N N . GLU A 1 103 ? -35.947 -18.838 22.025 1.00 55.19 103 GLU A N 1
ATOM 783 C CA . GLU A 1 103 ? -36.337 -19.031 23.417 1.00 55.19 103 GLU A CA 1
ATOM 784 C C . GLU A 1 103 ? -36.289 -17.669 24.110 1.00 55.19 103 GLU A C 1
ATOM 786 O O . GLU A 1 103 ? -35.239 -17.134 24.467 1.00 55.19 103 GLU A O 1
ATOM 791 N N . SER A 1 104 ? -37.478 -17.074 24.162 1.00 52.16 104 SER A N 1
ATOM 792 C CA . SER A 1 104 ? -37.853 -15.997 25.064 1.00 52.16 104 SER A CA 1
ATOM 793 C C . SER A 1 104 ? -37.965 -16.599 26.461 1.00 52.16 104 SER A C 1
ATOM 795 O O . SER A 1 104 ? -38.745 -17.529 26.651 1.00 52.16 104 SER A O 1
ATOM 797 N N . ALA A 1 105 ? -37.207 -16.077 27.421 1.00 59.75 105 ALA A N 1
ATOM 798 C CA . ALA A 1 105 ? -37.446 -16.317 28.837 1.00 59.75 105 ALA A CA 1
ATOM 799 C C . ALA A 1 105 ? -37.733 -14.965 29.491 1.00 59.75 105 ALA A C 1
ATOM 801 O O . ALA A 1 105 ? -36.845 -14.129 29.670 1.00 59.75 105 ALA A O 1
ATOM 802 N N . GLU A 1 106 ? -39.023 -14.765 29.727 1.00 55.88 106 GLU A N 1
ATOM 803 C CA . GLU A 1 106 ? -39.617 -13.744 30.577 1.00 55.88 106 GLU A CA 1
ATOM 804 C C . GLU A 1 106 ? -39.359 -14.060 32.061 1.00 55.88 106 GLU A C 1
ATOM 806 O O . GLU A 1 106 ? -39.106 -15.210 32.414 1.00 55.88 106 GLU A O 1
ATOM 811 N N . ASP A 1 107 ? -39.470 -13.005 32.874 1.00 51.62 107 ASP A N 1
ATOM 812 C CA . ASP A 1 107 ? -39.898 -12.961 34.279 1.00 51.62 107 ASP A CA 1
ATOM 813 C C . ASP A 1 107 ? -39.218 -13.842 35.344 1.00 51.62 107 ASP A C 1
ATOM 815 O O . ASP A 1 107 ? -39.288 -15.060 35.313 1.00 51.62 107 ASP A O 1
ATOM 819 N N . GLU A 1 108 ? -38.707 -13.195 36.401 1.00 53.75 108 GLU A N 1
ATOM 820 C CA . GLU A 1 108 ? -39.321 -13.348 37.731 1.00 53.75 108 GLU A CA 1
ATOM 821 C C . GLU A 1 108 ? -39.095 -12.091 38.588 1.00 53.75 108 GLU A C 1
ATOM 823 O O . GLU A 1 108 ? -38.002 -11.784 39.076 1.00 53.75 108 GLU A O 1
ATOM 828 N N . ASP A 1 109 ? -40.202 -11.368 38.740 1.00 54.53 109 ASP A N 1
ATOM 829 C CA . ASP A 1 109 ? -40.560 -10.491 39.845 1.00 54.53 109 ASP A CA 1
ATOM 830 C C . ASP A 1 109 ? -40.367 -11.194 41.206 1.00 54.53 109 ASP A C 1
ATOM 832 O O . ASP A 1 109 ? -40.703 -12.363 41.390 1.00 54.53 109 ASP A O 1
ATOM 836 N N . SER A 1 110 ? -39.822 -10.482 42.189 1.00 57.72 110 SER A N 1
ATOM 837 C CA . SER A 1 110 ? -39.732 -10.951 43.575 1.00 57.72 110 SER A CA 1
ATOM 838 C C . SER A 1 110 ? -39.991 -9.788 44.527 1.00 57.72 110 SER A C 1
ATOM 840 O O . SER A 1 110 ? -39.130 -8.912 44.678 1.00 57.72 110 SER A O 1
ATOM 842 N N . PRO A 1 111 ? -41.149 -9.770 45.213 1.00 60.59 111 PRO A N 1
ATOM 843 C CA . PRO A 1 111 ? -41.442 -8.783 46.230 1.00 60.59 111 PRO A CA 1
ATOM 844 C C . PRO A 1 111 ? -41.040 -9.281 47.625 1.00 60.59 111 PRO A C 1
ATOM 846 O O . PRO A 1 111 ? -41.457 -10.339 48.079 1.00 60.59 111 PRO A O 1
ATOM 849 N N . GLY A 1 112 ? -40.316 -8.415 48.335 1.00 50.53 112 GLY A N 1
ATOM 850 C CA . GLY A 1 112 ? -40.572 -8.110 49.743 1.00 50.53 112 GLY A CA 1
ATOM 851 C C . GLY A 1 112 ? -40.062 -9.079 50.811 1.00 50.53 112 GLY A C 1
ATOM 852 O O . GLY A 1 112 ? -40.582 -10.170 50.991 1.00 50.53 112 GLY A O 1
ATOM 853 N N . LEU A 1 113 ? -39.190 -8.561 51.679 1.00 55.94 113 LEU A N 1
ATOM 854 C CA . LEU A 1 113 ? -39.353 -8.705 53.127 1.00 55.94 113 LEU A CA 1
ATOM 855 C C . LEU A 1 113 ? -38.636 -7.545 53.822 1.00 55.94 113 LEU A C 1
ATOM 857 O O . LEU A 1 113 ? -37.426 -7.362 53.713 1.00 55.94 113 LEU A O 1
ATOM 861 N N . ALA A 1 114 ? -39.446 -6.707 54.463 1.00 57.56 114 ALA A N 1
ATOM 862 C CA . ALA A 1 114 ? -39.014 -5.587 55.273 1.00 57.56 114 ALA A CA 1
ATOM 863 C C . ALA A 1 114 ? -38.419 -6.102 56.588 1.00 57.56 114 ALA A C 1
ATOM 865 O O . ALA A 1 114 ? -39.084 -6.843 57.310 1.00 57.56 114 ALA A O 1
ATOM 866 N N . GLU A 1 115 ? -37.209 -5.650 56.920 1.00 62.03 115 GLU A N 1
ATOM 867 C CA . GLU A 1 115 ? -36.631 -5.799 58.255 1.00 62.03 115 GLU A CA 1
ATOM 868 C C . GLU A 1 115 ? -36.463 -4.416 58.916 1.00 62.03 115 GLU A C 1
ATOM 870 O O . GLU A 1 115 ? -36.100 -3.451 58.228 1.00 62.03 115 GLU A O 1
ATOM 875 N N . PRO A 1 116 ? -36.762 -4.273 60.224 1.00 56.91 116 PRO A N 1
ATOM 876 C CA . PRO A 1 116 ? -36.788 -2.984 60.904 1.00 56.91 116 PRO A CA 1
ATOM 877 C C . PRO A 1 116 ? -35.387 -2.410 61.105 1.00 56.91 116 PRO A C 1
ATOM 879 O O . PRO A 1 116 ? -34.443 -3.089 61.502 1.00 56.91 116 PRO A O 1
ATOM 882 N N . GLN A 1 117 ? -35.292 -1.110 60.851 1.00 53.97 117 GLN A N 1
ATOM 883 C CA . GLN A 1 117 ? -34.103 -0.302 61.037 1.00 53.97 117 GLN A CA 1
ATOM 884 C C . GLN A 1 117 ? -33.851 -0.050 62.523 1.00 53.97 117 GLN A C 1
ATOM 886 O O . GLN A 1 117 ? -34.659 0.596 63.181 1.00 53.97 117 GLN A O 1
ATOM 891 N N . ASP A 1 118 ? -32.677 -0.448 63.001 1.00 57.25 118 ASP A N 1
ATOM 892 C CA . ASP A 1 118 ? -32.008 0.264 64.090 1.00 57.25 118 ASP A CA 1
ATOM 893 C C . ASP A 1 118 ? -30.516 0.370 63.757 1.00 57.25 118 ASP A C 1
ATOM 895 O O . ASP A 1 118 ? -29.625 -0.261 64.331 1.00 57.25 118 ASP A O 1
ATOM 899 N N . ARG A 1 119 ? -30.251 1.094 62.664 1.00 57.69 119 ARG A N 1
ATOM 900 C CA . ARG A 1 119 ? -28.902 1.322 62.160 1.00 57.69 119 ARG A CA 1
ATOM 901 C C . ARG A 1 119 ? -28.445 2.666 62.694 1.00 57.69 119 ARG A C 1
ATOM 903 O O . ARG A 1 119 ? -28.840 3.708 62.179 1.00 57.69 119 ARG A O 1
ATOM 910 N N . VAL A 1 120 ? -27.601 2.609 63.722 1.00 59.47 120 VAL A N 1
ATOM 911 C CA . VAL A 1 120 ? -26.804 3.732 64.222 1.00 59.47 120 VAL A CA 1
ATOM 912 C C . VAL A 1 120 ? -26.261 4.503 63.021 1.00 59.47 120 VAL A C 1
ATOM 914 O O . VAL A 1 120 ? -25.441 3.990 62.253 1.00 59.47 120 VAL A O 1
ATOM 917 N N . GLN A 1 121 ? -26.785 5.712 62.832 1.00 55.06 121 GLN A N 1
ATOM 918 C CA . GLN A 1 121 ? -26.446 6.611 61.741 1.00 55.06 121 GLN A CA 1
ATOM 919 C C . GLN A 1 121 ? -25.051 7.180 62.025 1.00 55.06 121 GLN A C 1
ATOM 921 O O . GLN A 1 121 ? -24.887 8.288 62.522 1.00 55.06 121 GLN A O 1
ATOM 926 N N . LEU A 1 122 ? -24.026 6.359 61.789 1.00 65.50 122 LEU A N 1
ATOM 927 C CA . LEU A 1 122 ? -22.644 6.809 61.721 1.00 65.50 122 LEU A CA 1
ATOM 928 C C . LEU A 1 122 ? -22.564 7.773 60.545 1.00 65.50 122 LEU A C 1
ATOM 930 O O . LEU A 1 122 ? -22.817 7.376 59.405 1.00 65.50 122 LEU A O 1
ATOM 934 N N . GLU A 1 123 ? -22.247 9.035 60.834 1.00 71.75 123 GLU A N 1
ATOM 935 C CA . GLU A 1 123 ? -21.990 10.031 59.803 1.00 71.75 123 GLU A CA 1
ATOM 936 C C . GLU A 1 123 ? -21.027 9.430 58.767 1.00 71.75 123 GLU A C 1
ATOM 938 O O . GLU A 1 123 ? -19.974 8.894 59.147 1.00 71.75 123 GLU A O 1
ATOM 943 N N . PRO A 1 124 ? -21.388 9.439 57.470 1.00 68.94 124 PRO A N 1
ATOM 944 C CA . PRO A 1 124 ? -20.551 8.865 56.436 1.00 68.94 124 PRO A CA 1
ATOM 945 C C . PRO A 1 124 ? -19.217 9.597 56.472 1.00 68.94 124 PRO A C 1
ATOM 947 O O . PRO A 1 124 ? -19.133 10.782 56.143 1.00 68.94 124 PRO A O 1
ATOM 950 N N . ARG A 1 125 ? -18.160 8.891 56.899 1.00 72.75 125 ARG A N 1
ATOM 951 C CA . ARG A 1 125 ? -16.800 9.405 56.758 1.00 72.75 125 ARG A CA 1
ATOM 952 C C . ARG A 1 125 ? -16.649 9.837 55.302 1.00 72.75 125 ARG A C 1
ATOM 954 O O . ARG A 1 125 ? -16.973 9.024 54.430 1.00 72.75 125 ARG A O 1
ATOM 961 N N . PRO A 1 126 ? -16.183 11.070 55.032 1.00 74.94 126 PRO A N 1
ATOM 962 C CA . PRO A 1 126 ? -15.947 11.516 53.672 1.00 74.94 126 PRO A CA 1
ATOM 963 C C . PRO A 1 126 ? -15.034 10.485 53.025 1.00 74.94 126 PRO A C 1
ATOM 965 O O . PRO A 1 126 ? -13.887 10.302 53.440 1.00 74.94 126 PRO A O 1
ATOM 968 N N . THR A 1 127 ? -15.585 9.728 52.079 1.00 74.94 127 THR A N 1
ATOM 969 C CA . THR A 1 127 ? -14.818 8.725 51.358 1.00 74.94 127 THR A CA 1
ATOM 970 C C . THR A 1 127 ? -13.749 9.514 50.617 1.00 74.94 127 THR A C 1
ATOM 972 O O . THR A 1 127 ? -14.100 10.463 49.905 1.00 74.94 127 THR A O 1
ATOM 975 N N . PRO A 1 128 ? -12.453 9.226 50.832 1.00 82.19 128 PRO A N 1
ATOM 976 C CA . PRO A 1 128 ? -11.402 9.926 50.118 1.00 82.19 128 PRO A CA 1
ATOM 977 C C . PRO A 1 128 ? -11.713 9.824 48.629 1.00 82.19 128 PRO A C 1
ATOM 979 O O . PRO A 1 128 ? -11.931 8.728 48.111 1.00 82.19 128 PRO A O 1
ATOM 982 N N . LYS A 1 129 ? -11.827 10.988 47.979 1.00 83.62 129 LYS A N 1
ATOM 983 C CA . LYS A 1 129 ? -12.144 11.086 46.556 1.00 83.62 129 LYS A CA 1
ATOM 984 C C . LYS A 1 129 ? -11.172 10.156 45.820 1.00 83.62 129 LYS A C 1
ATOM 986 O O . LYS A 1 129 ? -9.966 10.305 46.048 1.00 83.62 129 LYS A O 1
ATOM 991 N N . PRO A 1 130 ? -11.656 9.180 45.026 1.00 85.12 130 PRO A N 1
ATOM 992 C CA . PRO A 1 130 ? -10.770 8.262 44.332 1.00 85.12 130 PRO A CA 1
ATOM 993 C C . PRO A 1 130 ? -9.735 9.085 43.557 1.00 85.12 130 PRO A C 1
ATOM 995 O O . PRO A 1 130 ? -10.095 10.141 43.014 1.00 85.12 130 PRO A O 1
ATOM 998 N N . PRO A 1 131 ? -8.454 8.671 43.567 1.00 88.69 131 PRO A N 1
ATOM 999 C CA . PRO A 1 131 ? -7.423 9.334 42.786 1.00 88.69 131 PRO A CA 1
ATOM 1000 C C . PRO A 1 131 ? -7.945 9.552 41.363 1.00 88.69 131 PRO A C 1
ATOM 1002 O O . PRO A 1 131 ? -8.603 8.649 40.840 1.00 88.69 131 PRO A O 1
ATOM 1005 N N . PRO A 1 132 ? -7.714 10.728 40.751 1.00 88.56 132 PRO A N 1
ATOM 1006 C CA . PRO A 1 132 ? -8.137 10.953 39.377 1.00 88.56 132 PRO A CA 1
ATOM 1007 C C . PRO A 1 132 ? -7.607 9.803 38.522 1.00 88.56 132 PRO A C 1
ATOM 1009 O O . PRO A 1 132 ? -6.411 9.500 38.577 1.00 88.56 132 PRO A O 1
ATOM 1012 N N . GLU A 1 133 ? -8.506 9.129 37.800 1.00 85.31 133 GLU A N 1
ATOM 1013 C CA . GLU A 1 133 ? -8.106 8.052 36.903 1.00 85.31 133 GLU A CA 1
ATOM 1014 C C . GLU A 1 133 ? -7.021 8.588 35.962 1.00 85.31 133 GLU A C 1
ATOM 1016 O O . GLU A 1 133 ? -7.129 9.725 35.479 1.00 85.31 133 GLU A O 1
ATOM 1021 N N . PRO A 1 134 ? -5.936 7.824 35.743 1.00 85.38 134 PRO A N 1
ATOM 1022 C CA . PRO A 1 134 ? -4.886 8.259 34.842 1.00 85.38 134 PRO A CA 1
ATOM 1023 C C . PRO A 1 134 ? -5.514 8.565 33.479 1.00 85.38 134 PRO A C 1
ATOM 1025 O O . PRO A 1 134 ? -6.388 7.813 33.036 1.00 85.38 134 PRO A O 1
ATOM 1028 N N . PRO A 1 135 ? -5.092 9.650 32.804 1.00 80.44 135 PRO A N 1
ATOM 1029 C CA . PRO A 1 135 ? -5.638 9.990 31.502 1.00 80.44 135 PRO A CA 1
ATOM 1030 C C . PRO A 1 135 ? -5.497 8.777 30.590 1.00 80.44 135 PRO A C 1
ATOM 1032 O O . PRO A 1 135 ? -4.399 8.237 30.419 1.00 80.44 135 PRO A O 1
ATOM 1035 N N . THR A 1 136 ? -6.619 8.319 30.040 1.00 78.81 136 THR A N 1
ATOM 1036 C CA . THR A 1 136 ? -6.625 7.233 29.071 1.00 78.81 136 THR A CA 1
ATOM 1037 C C . THR A 1 136 ? -5.809 7.705 27.877 1.00 78.81 136 THR A C 1
ATOM 1039 O O . THR A 1 136 ? -6.229 8.586 27.131 1.00 78.81 136 THR A O 1
ATOM 1042 N N . VAL A 1 137 ? -4.595 7.178 27.728 1.00 74.00 137 VAL A N 1
ATOM 1043 C CA . VAL A 1 137 ? -3.766 7.493 26.567 1.00 74.00 137 VAL A CA 1
ATOM 1044 C C . VAL A 1 137 ? -4.455 6.852 25.371 1.00 74.00 137 VAL A C 1
ATOM 1046 O O . VAL A 1 137 ? -4.427 5.627 25.229 1.00 74.00 137 VAL A O 1
ATOM 1049 N N . GLU A 1 138 ? -5.101 7.663 24.533 1.00 71.75 138 GLU A N 1
ATOM 1050 C CA . GLU A 1 138 ? -5.607 7.202 23.245 1.00 71.75 138 GLU A CA 1
ATOM 1051 C C . GLU A 1 138 ? -4.440 6.592 22.470 1.00 71.75 138 GLU A C 1
ATOM 1053 O O . GLU A 1 138 ? -3.508 7.276 22.035 1.00 71.75 138 GLU A O 1
ATOM 1058 N N . ARG A 1 139 ? -4.456 5.264 22.331 1.00 75.56 139 ARG A N 1
ATOM 1059 C CA . ARG A 1 139 ? -3.499 4.579 21.471 1.00 75.56 139 ARG A CA 1
ATOM 1060 C C . ARG A 1 139 ? -3.869 4.927 20.041 1.00 75.56 139 ARG A C 1
ATOM 1062 O O . ARG A 1 139 ? -4.950 4.575 19.576 1.00 75.56 139 ARG A O 1
ATOM 1069 N N . TRP A 1 140 ? -2.966 5.625 19.361 1.00 82.44 140 TRP A N 1
ATOM 1070 C CA . TRP A 1 140 ? -3.127 5.950 17.952 1.00 82.44 140 TRP A CA 1
ATOM 1071 C C . TRP A 1 140 ? -3.429 4.677 17.147 1.00 82.44 140 TRP A C 1
ATOM 1073 O O . TRP A 1 140 ? -2.689 3.693 17.221 1.00 82.44 140 TRP A O 1
ATOM 1083 N N . ARG A 1 141 ? -4.522 4.709 16.383 1.00 85.88 141 ARG A N 1
ATOM 1084 C CA . ARG A 1 141 ? -5.012 3.608 15.549 1.00 85.88 141 ARG A CA 1
ATOM 1085 C C . ARG A 1 141 ? -5.091 4.088 14.093 1.00 85.88 141 ARG A C 1
ATOM 1087 O O . ARG A 1 141 ? -5.682 5.142 13.860 1.00 85.88 141 ARG A O 1
ATOM 1094 N N . PRO A 1 142 ? -4.538 3.351 13.110 1.00 91.94 142 PRO A N 1
ATOM 1095 C CA . PRO A 1 142 ? -4.688 3.704 11.700 1.00 91.94 142 PRO A CA 1
ATOM 1096 C C . PRO A 1 142 ? -6.155 3.672 11.248 1.00 91.94 142 PRO A C 1
ATOM 1098 O O . PRO A 1 142 ? -6.958 2.895 11.758 1.00 91.94 142 PRO A O 1
ATOM 1101 N N . THR A 1 143 ? -6.511 4.463 10.240 1.00 93.56 143 THR A N 1
ATOM 1102 C CA . THR A 1 143 ? -7.844 4.389 9.621 1.00 93.56 143 THR A CA 1
ATOM 1103 C C . THR A 1 143 ? -7.920 3.192 8.671 1.00 93.56 143 THR A C 1
ATOM 1105 O O . THR A 1 143 ? -6.927 2.848 8.027 1.00 93.56 143 THR A O 1
ATOM 1108 N N . SER A 1 144 ? -9.088 2.560 8.541 1.00 96.00 144 SER A N 1
ATOM 1109 C CA . SER A 1 144 ? -9.325 1.496 7.554 1.00 96.00 144 SER A CA 1
ATOM 1110 C C . SER A 1 144 ? -8.895 1.911 6.143 1.00 96.00 144 SER A C 1
ATOM 1112 O O . SER A 1 144 ? -9.218 3.002 5.680 1.00 96.00 144 SER A O 1
ATOM 1114 N N . GLY A 1 145 ? -8.155 1.034 5.467 1.00 95.69 145 GLY A N 1
ATOM 1115 C CA . GLY A 1 145 ? -7.556 1.286 4.157 1.00 95.69 145 GLY A CA 1
ATOM 1116 C C . GLY A 1 145 ? -6.170 1.939 4.207 1.00 95.69 145 GLY A C 1
ATOM 1117 O O . GLY A 1 145 ? -5.551 2.124 3.160 1.00 95.69 145 GLY A O 1
ATOM 1118 N N . THR A 1 146 ? -5.641 2.255 5.396 1.00 95.69 146 THR A N 1
ATOM 1119 C CA . THR A 1 146 ? -4.283 2.804 5.528 1.00 95.69 146 THR A CA 1
ATOM 1120 C C . THR A 1 146 ? -3.260 1.785 5.027 1.00 95.69 146 THR A C 1
ATOM 1122 O O . THR A 1 146 ? -3.126 0.690 5.581 1.00 95.69 146 THR A O 1
ATOM 1125 N N . LEU A 1 147 ? -2.520 2.157 3.980 1.00 95.56 147 LEU A N 1
ATOM 1126 C CA . LEU A 1 147 ? -1.443 1.349 3.420 1.00 95.56 147 LEU A CA 1
ATOM 1127 C C . LEU A 1 147 ? -0.227 1.391 4.350 1.00 95.56 147 LEU A C 1
ATOM 1129 O O . LEU A 1 147 ? 0.316 2.454 4.637 1.00 95.56 147 LEU A O 1
ATOM 1133 N N . LEU A 1 148 ? 0.223 0.217 4.781 1.00 94.25 148 LEU A N 1
ATOM 1134 C CA . LEU A 1 148 ? 1.461 0.032 5.541 1.00 94.25 148 LEU A CA 1
ATOM 1135 C C . LEU A 1 148 ? 2.637 -0.331 4.626 1.00 94.25 148 LEU A C 1
ATOM 1137 O O . LEU A 1 148 ? 3.795 -0.102 4.961 1.00 94.25 148 LEU A O 1
ATOM 1141 N N . TYR A 1 149 ? 2.345 -0.914 3.463 1.00 95.38 149 TYR A N 1
ATOM 1142 C CA . TYR A 1 149 ? 3.321 -1.206 2.422 1.00 95.38 149 TYR A CA 1
ATOM 1143 C C . TYR A 1 149 ? 2.660 -1.134 1.048 1.00 95.38 149 TYR A C 1
ATOM 1145 O O . TYR A 1 149 ? 1.606 -1.739 0.849 1.00 95.38 149 TYR A O 1
ATOM 1153 N N . ASP A 1 150 ? 3.320 -0.465 0.102 1.00 95.06 150 ASP A N 1
ATOM 1154 C CA . ASP A 1 150 ? 2.903 -0.386 -1.297 1.00 95.06 150 ASP A CA 1
ATOM 1155 C C . ASP A 1 150 ? 4.063 -0.749 -2.235 1.00 95.06 150 ASP A C 1
ATOM 1157 O O . ASP A 1 150 ? 5.014 0.013 -2.415 1.00 95.06 150 ASP A O 1
ATOM 1161 N N . GLY A 1 151 ? 3.991 -1.947 -2.812 1.00 94.31 151 GLY A N 1
ATOM 1162 C CA . GLY A 1 151 ? 4.970 -2.486 -3.752 1.00 94.31 151 GLY A CA 1
ATOM 1163 C C . GLY A 1 151 ? 4.523 -2.432 -5.211 1.00 94.31 151 GLY A C 1
ATOM 1164 O O . GLY A 1 151 ? 5.144 -3.089 -6.046 1.00 94.31 151 GLY A O 1
ATOM 1165 N N . ARG A 1 152 ? 3.442 -1.716 -5.541 1.00 90.81 152 ARG A N 1
ATOM 1166 C CA . ARG A 1 152 ? 2.838 -1.773 -6.883 1.00 90.81 152 ARG A CA 1
ATOM 1167 C C . ARG A 1 152 ? 3.580 -0.963 -7.947 1.00 90.81 152 ARG A C 1
ATOM 1169 O O . ARG A 1 152 ? 3.391 -1.200 -9.136 1.00 90.81 152 ARG A O 1
ATOM 1176 N N . GLY A 1 153 ? 4.458 -0.052 -7.532 1.00 83.19 153 GLY A N 1
ATOM 1177 C CA . GLY A 1 153 ? 5.133 0.879 -8.437 1.00 83.19 153 GLY A CA 1
ATOM 1178 C C . GLY A 1 153 ? 4.220 2.024 -8.893 1.00 83.19 153 GLY A C 1
ATOM 1179 O O . GLY A 1 153 ? 3.045 2.081 -8.542 1.00 83.19 153 GLY A O 1
ATOM 1180 N N . SER A 1 154 ? 4.774 2.970 -9.656 1.00 76.19 154 SER A N 1
ATOM 1181 C CA . SER A 1 154 ? 4.073 4.198 -10.074 1.00 76.19 154 SER A CA 1
ATOM 1182 C C . SER A 1 154 ? 2.922 3.968 -11.052 1.00 76.19 154 SER A C 1
ATOM 1184 O O . SER A 1 154 ? 2.010 4.786 -11.115 1.00 76.19 154 SER A O 1
ATOM 1186 N N . ASP A 1 155 ? 2.958 2.864 -11.793 1.00 71.06 155 ASP A N 1
ATOM 1187 C CA . ASP A 1 155 ? 2.107 2.664 -12.972 1.00 71.06 155 ASP A CA 1
ATOM 1188 C C . ASP A 1 155 ? 0.819 1.890 -12.620 1.00 71.06 155 ASP A C 1
ATOM 1190 O O . ASP A 1 155 ? -0.070 1.694 -13.444 1.00 71.06 155 ASP A O 1
ATOM 1194 N N . ALA A 1 156 ? 0.689 1.460 -11.362 1.00 70.56 156 ALA A N 1
ATOM 1195 C CA . ALA A 1 156 ? -0.391 0.593 -10.900 1.00 70.56 156 ALA A CA 1
ATOM 1196 C C . ALA A 1 156 ? -1.777 1.251 -10.882 1.00 70.56 156 ALA A C 1
ATOM 1198 O O . ALA A 1 156 ? -2.792 0.556 -10.898 1.00 70.56 156 ALA A O 1
ATOM 1199 N N . PHE A 1 157 ? -1.829 2.582 -10.858 1.00 70.56 157 PHE A N 1
ATOM 1200 C CA . PHE A 1 157 ? -3.082 3.334 -10.838 1.00 70.56 157 PHE A CA 1
ATOM 1201 C C . PHE A 1 157 ? -3.704 3.512 -12.227 1.00 70.56 157 PHE A C 1
ATOM 1203 O O . PHE A 1 157 ? -4.879 3.847 -12.312 1.00 70.56 157 PHE A O 1
ATOM 1210 N N . GLU A 1 158 ? -2.952 3.276 -13.305 1.00 75.69 158 GLU A N 1
ATOM 1211 C CA . GLU A 1 158 ? -3.440 3.490 -14.674 1.00 75.69 158 GLU A CA 1
ATOM 1212 C C . GLU A 1 158 ? -4.291 2.309 -15.182 1.00 75.69 158 GLU A C 1
ATOM 1214 O O . GLU A 1 158 ? -5.213 2.506 -15.967 1.00 75.69 158 GLU A O 1
ATOM 1219 N N . TYR A 1 159 ? -4.035 1.091 -14.682 1.00 72.06 159 TYR A N 1
ATOM 1220 C CA . TYR A 1 159 ? -4.686 -0.145 -15.154 1.00 72.06 159 TYR A CA 1
ATOM 1221 C C . TYR A 1 159 ? -5.131 -1.093 -14.028 1.00 72.06 159 TYR A C 1
ATOM 1223 O O . TYR A 1 159 ? -5.405 -2.269 -14.276 1.00 72.06 159 TYR A O 1
ATOM 1231 N N . GLY A 1 160 ? -5.141 -0.630 -12.778 1.00 79.69 160 GLY A N 1
ATOM 1232 C CA . GLY A 1 160 ? -5.450 -1.482 -11.634 1.00 79.69 160 GLY A CA 1
ATOM 1233 C C . GLY A 1 160 ? -6.944 -1.572 -11.315 1.00 79.69 160 GLY A C 1
ATOM 1234 O O . GLY A 1 160 ? -7.690 -0.611 -11.484 1.00 79.69 160 GLY A O 1
ATOM 1235 N N . THR A 1 161 ? -7.375 -2.724 -10.804 1.00 90.94 161 THR A N 1
ATOM 1236 C CA . THR A 1 161 ? -8.727 -2.961 -10.283 1.00 90.94 161 THR A CA 1
ATOM 1237 C C . THR A 1 161 ? -8.840 -2.551 -8.813 1.00 90.94 161 THR A C 1
ATOM 1239 O O . THR A 1 161 ? -7.835 -2.300 -8.140 1.00 90.94 161 THR A O 1
ATOM 1242 N N . ASN A 1 162 ? -10.070 -2.508 -8.298 1.00 93.94 162 ASN A N 1
ATOM 1243 C CA . ASN A 1 162 ? -10.340 -2.266 -6.883 1.00 93.94 162 ASN A CA 1
ATOM 1244 C C . ASN A 1 162 ? -10.455 -3.590 -6.120 1.00 93.94 162 ASN A C 1
ATOM 1246 O O . ASN A 1 162 ? -10.979 -4.572 -6.644 1.00 93.94 162 ASN A O 1
ATOM 1250 N N . LEU A 1 163 ? -9.962 -3.601 -4.884 1.00 95.31 163 LEU A N 1
ATOM 1251 C CA . LEU A 1 163 ? -10.191 -4.659 -3.907 1.00 95.31 163 LEU A CA 1
ATOM 1252 C C . LEU A 1 163 ? -11.038 -4.095 -2.768 1.00 95.31 163 LEU A C 1
ATOM 1254 O O . LEU A 1 163 ? -10.537 -3.304 -1.966 1.00 95.31 163 LEU A O 1
ATOM 1258 N N . ASP A 1 164 ? -12.292 -4.526 -2.698 1.00 97.62 164 ASP A N 1
ATOM 1259 C CA . ASP A 1 164 ? -13.192 -4.209 -1.593 1.00 97.62 164 ASP A CA 1
ATOM 1260 C C . ASP A 1 164 ? -13.011 -5.231 -0.468 1.00 97.62 164 ASP A C 1
ATOM 1262 O O . ASP A 1 164 ? -12.997 -6.443 -0.697 1.00 97.62 164 ASP A O 1
ATOM 1266 N N . VAL A 1 165 ? -12.845 -4.740 0.757 1.00 97.75 165 VAL A N 1
ATOM 1267 C CA . VAL A 1 165 ? -12.632 -5.558 1.953 1.00 97.75 165 VAL A CA 1
ATOM 1268 C C . VAL A 1 165 ? -13.652 -5.172 3.010 1.00 97.75 165 VAL A C 1
ATOM 1270 O O . VAL A 1 165 ? -13.792 -3.995 3.340 1.00 97.75 165 VAL A O 1
ATOM 1273 N N . ASP A 1 166 ? -14.323 -6.178 3.564 1.00 98.25 166 ASP A N 1
ATOM 1274 C CA . ASP A 1 166 ? -15.259 -6.056 4.678 1.00 98.25 166 ASP A CA 1
ATOM 1275 C C . ASP A 1 166 ? -14.717 -6.835 5.880 1.00 98.25 166 ASP A C 1
ATOM 1277 O O . ASP A 1 166 ? -14.687 -8.068 5.874 1.00 98.25 166 ASP A O 1
ATOM 1281 N N . ASN A 1 167 ? -14.246 -6.119 6.901 1.00 97.38 167 ASN A N 1
ATOM 1282 C CA . ASN A 1 167 ? -13.885 -6.734 8.170 1.00 97.38 167 ASN A CA 1
ATOM 1283 C C . ASN A 1 167 ? -15.119 -6.775 9.079 1.00 97.38 167 ASN A C 1
ATOM 1285 O O . ASN A 1 167 ? -15.316 -5.903 9.925 1.00 97.38 167 ASN A O 1
ATOM 1289 N N . GLY A 1 168 ? -15.927 -7.826 8.930 1.00 97.06 168 GLY A N 1
ATOM 1290 C CA . GLY A 1 168 ? -17.107 -8.082 9.764 1.00 97.06 168 GLY A CA 1
ATOM 1291 C C . GLY A 1 168 ? -16.801 -8.552 11.194 1.00 97.06 168 GLY A C 1
ATOM 1292 O O . GLY A 1 168 ? -17.724 -8.862 11.950 1.00 97.06 168 GLY A O 1
ATOM 1293 N N . THR A 1 169 ? -15.527 -8.626 11.587 1.00 96.94 169 THR A N 1
ATOM 1294 C CA . THR A 1 169 ? -15.115 -9.124 12.907 1.00 96.94 169 THR A CA 1
ATOM 1295 C C . THR A 1 169 ? -15.064 -8.012 13.957 1.00 96.94 169 THR A C 1
ATOM 1297 O O . THR A 1 169 ? -15.115 -6.822 13.639 1.00 96.94 169 THR A O 1
ATOM 1300 N N . ASP A 1 170 ? -14.976 -8.409 15.226 1.00 95.44 170 ASP A N 1
ATOM 1301 C CA . ASP A 1 170 ? -14.815 -7.512 16.378 1.00 95.44 170 ASP A CA 1
ATOM 1302 C C . ASP A 1 170 ? -13.346 -7.151 16.665 1.00 95.44 170 ASP A C 1
ATOM 1304 O O . ASP A 1 170 ? -13.067 -6.370 17.574 1.00 95.44 170 ASP A O 1
ATOM 1308 N N . ALA A 1 171 ? -12.412 -7.660 15.856 1.00 94.94 171 ALA A N 1
ATOM 1309 C CA . ALA A 1 171 ? -10.981 -7.399 15.961 1.00 94.94 171 ALA A CA 1
ATOM 1310 C C . ALA A 1 171 ? -10.473 -6.567 14.774 1.00 94.94 171 ALA A C 1
ATOM 1312 O O . ALA A 1 171 ? -11.025 -6.607 13.669 1.00 94.94 171 ALA A O 1
ATOM 1313 N N . ASP A 1 172 ? -9.401 -5.805 14.992 1.00 94.94 172 ASP A N 1
ATOM 1314 C CA . ASP A 1 172 ? -8.715 -5.134 13.892 1.00 94.94 172 ASP A CA 1
ATOM 1315 C C . ASP A 1 172 ? -7.993 -6.176 13.019 1.00 94.94 172 ASP A C 1
ATOM 1317 O O . ASP A 1 172 ? -7.591 -7.241 13.497 1.00 94.94 172 ASP A O 1
ATOM 1321 N N . ALA A 1 173 ? -7.824 -5.873 11.733 1.00 96.38 173 ALA A N 1
ATOM 1322 C CA . ALA A 1 173 ? -7.204 -6.767 10.767 1.00 96.38 173 ALA A CA 1
ATOM 1323 C C . ALA A 1 173 ? -6.007 -6.106 10.078 1.00 96.38 173 ALA A C 1
ATOM 1325 O O . ALA A 1 173 ? -6.089 -4.994 9.548 1.00 96.38 173 ALA A O 1
ATOM 1326 N N . LEU A 1 174 ? -4.898 -6.841 10.017 1.00 96.81 174 LEU A N 1
ATOM 1327 C CA . LEU A 1 174 ? -3.761 -6.533 9.160 1.00 96.81 174 LEU A CA 1
ATOM 1328 C C . LEU A 1 174 ? -3.773 -7.474 7.960 1.00 96.81 174 LEU A C 1
ATOM 1330 O O . LEU A 1 174 ? -3.607 -8.683 8.122 1.00 96.81 174 LEU A O 1
ATOM 1334 N N . LEU A 1 175 ? -3.915 -6.927 6.756 1.00 97.44 175 LEU A N 1
ATOM 1335 C CA . LEU A 1 175 ? -3.983 -7.708 5.527 1.00 97.44 175 LEU A CA 1
ATOM 1336 C C . LEU A 1 175 ? -2.691 -7.583 4.723 1.00 97.44 175 LEU A C 1
ATOM 1338 O O . LEU A 1 175 ? -2.056 -6.527 4.680 1.00 97.44 175 LEU A O 1
ATOM 1342 N N . LYS A 1 176 ? -2.306 -8.673 4.058 1.00 97.69 176 LYS A N 1
ATOM 1343 C CA . LYS A 1 176 ? -1.161 -8.770 3.149 1.00 97.69 176 LYS A CA 1
ATOM 1344 C C . LYS A 1 176 ? -1.626 -9.398 1.836 1.00 97.69 176 LYS A C 1
ATOM 1346 O O . LYS A 1 176 ? -2.117 -10.525 1.825 1.00 97.69 176 LYS A O 1
ATOM 1351 N N . LEU A 1 177 ? -1.435 -8.691 0.725 1.00 97.81 177 LEU A N 1
ATOM 1352 C CA . LEU A 1 177 ? -1.756 -9.196 -0.611 1.00 97.81 177 LEU A CA 1
ATOM 1353 C C . LEU A 1 177 ? -0.490 -9.738 -1.278 1.00 97.81 177 LEU A C 1
ATOM 1355 O O . LEU A 1 177 ? 0.506 -9.020 -1.384 1.00 97.81 177 LEU A O 1
ATOM 1359 N N . VAL A 1 178 ? -0.514 -10.991 -1.733 1.00 97.94 178 VAL A N 1
ATOM 1360 C CA . VAL A 1 178 ? 0.655 -11.690 -2.293 1.00 97.94 178 VAL A CA 1
ATOM 1361 C C . VAL A 1 178 ? 0.290 -12.317 -3.644 1.00 97.94 178 VAL A C 1
ATOM 1363 O O . VAL A 1 178 ? -0.630 -13.132 -3.680 1.00 97.94 178 VAL A O 1
ATOM 1366 N N . PRO A 1 179 ? 0.991 -12.013 -4.753 1.00 96.62 179 PRO A N 1
ATOM 1367 C CA . PRO A 1 179 ? 0.755 -12.687 -6.030 1.00 96.62 179 PRO A CA 1
ATOM 1368 C C . PRO A 1 179 ? 0.959 -14.205 -5.916 1.00 96.62 179 PRO A C 1
ATOM 1370 O O . PRO A 1 179 ? 1.887 -14.670 -5.242 1.00 96.62 179 PRO A O 1
ATOM 1373 N N . VAL A 1 180 ? 0.120 -14.998 -6.582 1.00 97.00 180 VAL A N 1
ATOM 1374 C CA . VAL A 1 180 ? 0.312 -16.455 -6.661 1.00 97.00 180 VAL A CA 1
ATOM 1375 C C . VAL A 1 180 ? 1.635 -16.758 -7.377 1.00 97.00 180 VAL A C 1
ATOM 1377 O O . VAL A 1 180 ? 1.992 -16.104 -8.351 1.00 97.00 180 VAL A O 1
ATOM 1380 N N . GLY A 1 181 ? 2.406 -17.717 -6.856 1.00 95.38 181 GLY A N 1
ATOM 1381 C CA . GLY A 1 181 ? 3.750 -18.039 -7.362 1.00 95.38 181 GLY A CA 1
ATOM 1382 C C . GLY A 1 181 ? 4.865 -17.099 -6.881 1.00 95.38 181 GLY A C 1
ATOM 1383 O O . GLY A 1 181 ? 6.034 -17.347 -7.163 1.00 95.38 181 GLY A O 1
ATOM 1384 N N . SER A 1 182 ? 4.534 -16.056 -6.113 1.00 94.56 182 SER A N 1
ATOM 1385 C CA . SER A 1 182 ? 5.497 -15.157 -5.472 1.00 94.56 182 SER A CA 1
ATOM 1386 C C . SER A 1 182 ? 5.497 -15.333 -3.950 1.00 94.56 182 SER A C 1
ATOM 1388 O O . SER A 1 182 ? 4.473 -15.6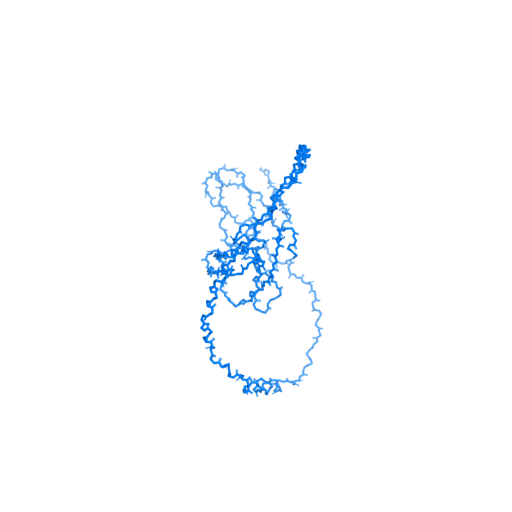44 -3.337 1.00 94.56 182 SER A O 1
ATOM 1390 N N . SER A 1 183 ? 6.653 -15.099 -3.327 1.00 92.38 183 SER A N 1
ATOM 1391 C CA . SER A 1 183 ? 6.798 -14.922 -1.874 1.00 92.38 183 SER A CA 1
ATOM 1392 C C . SER A 1 183 ? 6.846 -13.448 -1.456 1.00 92.38 183 SER A C 1
ATOM 1394 O O . SER A 1 183 ? 6.881 -13.138 -0.268 1.00 92.38 183 SER A O 1
ATOM 1396 N N . LYS A 1 184 ? 6.851 -12.519 -2.419 1.00 93.69 184 LYS A N 1
ATOM 1397 C CA . LYS A 1 184 ? 6.897 -11.078 -2.155 1.00 93.69 184 LYS A CA 1
ATOM 1398 C C . LYS A 1 184 ? 5.486 -10.528 -2.007 1.00 93.69 184 LYS A C 1
ATOM 1400 O O . LYS A 1 184 ? 4.671 -10.687 -2.914 1.00 93.69 184 LYS A O 1
ATOM 1405 N N . LYS A 1 185 ? 5.222 -9.848 -0.889 1.00 94.81 185 LYS A N 1
ATOM 1406 C CA . LYS A 1 185 ? 3.986 -9.082 -0.696 1.00 94.81 185 LYS A CA 1
ATOM 1407 C C . LYS A 1 185 ? 3.939 -7.912 -1.679 1.00 94.81 185 LYS A C 1
ATOM 1409 O O . LYS A 1 185 ? 4.948 -7.246 -1.890 1.00 94.81 185 LYS A O 1
ATOM 1414 N N . LEU A 1 186 ? 2.775 -7.694 -2.276 1.00 96.00 186 LEU A N 1
ATOM 1415 C CA . LEU A 1 186 ? 2.484 -6.553 -3.137 1.00 96.00 186 LEU A CA 1
ATOM 1416 C C . LEU A 1 186 ? 1.957 -5.380 -2.307 1.00 96.00 186 LEU A C 1
ATOM 1418 O O . LEU A 1 186 ? 2.385 -4.250 -2.501 1.00 96.00 186 LEU A O 1
ATOM 1422 N N . LEU A 1 187 ? 1.054 -5.661 -1.365 1.00 96.81 187 LEU A N 1
ATOM 1423 C CA . LEU A 1 187 ? 0.454 -4.665 -0.481 1.00 96.81 187 LEU A CA 1
ATOM 1424 C C . LEU A 1 187 ? 0.400 -5.173 0.954 1.00 96.81 187 LEU A C 1
ATOM 1426 O O . LEU A 1 187 ? 0.316 -6.379 1.209 1.00 96.81 187 LEU A O 1
ATOM 1430 N N . SER A 1 188 ? 0.413 -4.247 1.903 1.00 97.31 188 SER A N 1
ATOM 1431 C CA . SER A 1 188 ? -0.044 -4.500 3.269 1.00 97.31 188 SER A CA 1
ATOM 1432 C C . SER A 1 188 ? -0.838 -3.307 3.763 1.00 97.31 188 SER A C 1
ATOM 1434 O O . SER A 1 188 ? -0.410 -2.175 3.548 1.00 97.31 188 SER A O 1
ATOM 1436 N N . PHE A 1 189 ? -1.985 -3.543 4.387 1.00 96.69 189 PHE A N 1
ATOM 1437 C CA . PHE A 1 189 ? -2.888 -2.476 4.807 1.00 96.69 189 PHE A CA 1
ATOM 1438 C C . PHE A 1 189 ? -3.723 -2.878 6.017 1.00 96.69 189 PHE A C 1
ATOM 1440 O O . PHE A 1 189 ? -3.904 -4.064 6.302 1.00 96.69 189 PHE A O 1
ATOM 1447 N N . PHE A 1 190 ? -4.189 -1.865 6.737 1.00 96.25 190 PHE A N 1
ATOM 1448 C CA . PHE A 1 190 ? -4.974 -2.006 7.956 1.00 96.25 190 PHE A CA 1
ATOM 1449 C C . PHE A 1 190 ? -6.471 -1.862 7.672 1.00 96.25 190 PHE A C 1
ATOM 1451 O O . PHE A 1 190 ? -6.870 -0.998 6.889 1.00 96.25 190 PHE A O 1
ATOM 1458 N N . VAL A 1 191 ? -7.299 -2.660 8.345 1.00 97.12 191 VAL A N 1
ATOM 1459 C CA . VAL A 1 191 ? -8.762 -2.525 8.342 1.00 97.12 191 VAL A CA 1
ATOM 1460 C C . VAL A 1 191 ? -9.267 -2.656 9.773 1.00 97.12 191 VAL A C 1
ATOM 1462 O O . VAL A 1 191 ? -9.077 -3.692 10.408 1.00 97.12 191 VAL A O 1
ATOM 1465 N N . ALA A 1 192 ? -9.915 -1.611 10.287 1.00 95.81 192 ALA A N 1
ATOM 1466 C CA . ALA A 1 192 ? -10.471 -1.628 11.635 1.00 95.81 192 ALA A CA 1
ATOM 1467 C C . ALA A 1 192 ? -11.589 -2.674 11.760 1.00 95.81 192 ALA A C 1
ATOM 1469 O O . ALA A 1 192 ? -12.192 -3.085 10.763 1.00 95.81 192 ALA A O 1
ATOM 1470 N N . ARG A 1 193 ? -11.888 -3.089 12.991 1.00 95.81 193 ARG A N 1
ATOM 1471 C CA . ARG A 1 193 ? -13.075 -3.910 13.284 1.00 95.81 193 ARG A CA 1
ATOM 1472 C C . ARG A 1 193 ? -14.366 -3.289 12.742 1.00 95.81 193 ARG A C 1
ATOM 1474 O O . ARG A 1 193 ? -14.495 -2.060 12.698 1.00 95.81 193 ARG A O 1
ATOM 1481 N N . LYS A 1 194 ? -15.318 -4.139 12.347 1.00 96.69 194 LYS A N 1
ATOM 1482 C CA . LYS A 1 194 ? -16.642 -3.765 11.801 1.00 96.69 194 LYS A CA 1
ATOM 1483 C C . LYS A 1 194 ? -16.587 -2.669 10.729 1.00 96.69 194 LYS A C 1
ATOM 1485 O O . LYS A 1 194 ? -17.463 -1.811 10.661 1.00 96.69 194 LYS A O 1
ATOM 1490 N N . SER A 1 195 ? -15.532 -2.660 9.921 1.00 97.50 195 SER A N 1
ATOM 1491 C CA . SER A 1 195 ? -15.278 -1.602 8.945 1.00 97.50 195 SER A CA 1
ATOM 1492 C C . SER A 1 195 ? -15.034 -2.170 7.558 1.00 97.50 195 SER A C 1
ATOM 1494 O O . SER A 1 195 ? -14.570 -3.298 7.399 1.00 97.50 195 SER A O 1
ATOM 1496 N N . LYS A 1 196 ? -15.292 -1.340 6.546 1.00 98.19 196 LYS A N 1
ATOM 1497 C CA . LYS A 1 196 ? -15.030 -1.658 5.141 1.00 98.19 196 LYS A CA 1
ATOM 1498 C C . LYS A 1 196 ? -14.040 -0.670 4.543 1.00 98.19 196 LYS A C 1
ATOM 1500 O O . LYS A 1 196 ? -13.983 0.486 4.966 1.00 98.19 196 LYS A O 1
ATOM 1505 N N . CYS A 1 197 ? -13.273 -1.105 3.553 1.00 97.62 197 CYS A N 1
ATOM 1506 C CA . CYS A 1 197 ? -12.443 -0.216 2.746 1.00 97.62 197 CYS A CA 1
ATOM 1507 C C . CYS A 1 197 ? -12.285 -0.742 1.320 1.00 97.62 197 CYS A C 1
ATOM 1509 O O . CYS A 1 197 ? -12.370 -1.946 1.090 1.00 97.62 197 CYS A O 1
ATOM 1511 N N . ALA A 1 198 ? -11.968 0.161 0.396 1.00 97.00 198 ALA A N 1
ATOM 1512 C CA . ALA A 1 198 ? -11.616 -0.168 -0.978 1.00 97.00 198 ALA A CA 1
ATOM 1513 C C . ALA A 1 198 ? -10.158 0.223 -1.243 1.00 97.00 198 ALA A C 1
ATOM 1515 O O . ALA A 1 198 ? -9.756 1.359 -0.979 1.00 97.00 198 ALA A O 1
ATOM 1516 N N . ILE A 1 199 ? -9.364 -0.702 -1.781 1.00 95.88 199 ILE A N 1
ATOM 1517 C CA . ILE A 1 199 ? -7.996 -0.435 -2.234 1.00 95.88 199 ILE A CA 1
ATOM 1518 C C . ILE A 1 199 ? -7.983 -0.430 -3.760 1.00 95.88 199 ILE A C 1
ATOM 1520 O O . ILE A 1 199 ? -8.117 -1.474 -4.394 1.00 95.88 199 ILE A O 1
ATOM 1524 N N . ALA A 1 200 ? -7.810 0.750 -4.349 1.00 94.25 200 ALA A N 1
ATOM 1525 C CA . ALA A 1 200 ? -7.737 0.928 -5.797 1.00 94.25 200 ALA A CA 1
ATOM 1526 C C . ALA A 1 200 ? -6.329 0.693 -6.340 1.00 94.25 200 ALA A C 1
ATOM 1528 O O . ALA A 1 200 ? -5.356 0.848 -5.603 1.00 94.25 200 ALA A O 1
ATOM 1529 N N . GLY A 1 201 ? -6.207 0.398 -7.636 1.00 93.19 201 GLY A N 1
ATOM 1530 C CA . GLY A 1 201 ? -4.916 0.294 -8.317 1.00 93.19 201 GLY A CA 1
ATOM 1531 C C . GLY A 1 201 ? -4.223 -1.051 -8.103 1.00 93.19 201 GLY A C 1
ATOM 1532 O O . GLY A 1 201 ? -3.007 -1.094 -7.948 1.00 93.19 201 GLY A O 1
ATOM 1533 N N . ILE A 1 202 ? -4.966 -2.154 -7.996 1.00 94.69 202 ILE A N 1
ATOM 1534 C CA . ILE A 1 202 ? -4.392 -3.504 -7.903 1.00 94.69 202 ILE A CA 1
ATOM 1535 C C . ILE A 1 202 ? -4.153 -4.024 -9.326 1.00 94.69 202 ILE A C 1
ATOM 1537 O O . ILE A 1 202 ? -5.122 -4.185 -10.063 1.00 94.69 202 ILE A O 1
ATOM 1541 N N . PRO A 1 203 ? -2.907 -4.300 -9.753 1.00 92.38 203 PRO A N 1
ATOM 1542 C CA . PRO A 1 203 ? -2.656 -4.822 -11.093 1.00 92.38 203 PRO A CA 1
ATOM 1543 C C . PRO A 1 203 ? -3.428 -6.128 -11.347 1.00 92.38 203 PRO A C 1
ATOM 1545 O O . PRO A 1 203 ? -3.566 -6.935 -10.422 1.00 92.38 203 PRO A O 1
ATOM 1548 N N . PRO A 1 204 ? -3.888 -6.392 -12.579 1.00 91.44 204 PRO A N 1
ATOM 1549 C CA . PRO A 1 204 ? -4.594 -7.629 -12.894 1.00 91.44 204 PRO A CA 1
ATOM 1550 C C . PRO A 1 204 ? -3.712 -8.853 -12.610 1.00 91.44 204 PRO A C 1
ATOM 1552 O O . PRO A 1 204 ? -2.521 -8.868 -12.923 1.00 91.44 204 PRO A O 1
ATOM 1555 N N . GLY A 1 205 ? -4.292 -9.889 -12.006 1.00 92.94 205 GLY A N 1
ATOM 1556 C CA . GLY A 1 205 ? -3.574 -11.114 -11.664 1.00 92.94 205 GLY A CA 1
ATOM 1557 C C . GLY A 1 205 ? -4.300 -11.966 -10.629 1.00 92.94 205 GLY A C 1
ATOM 1558 O O . GLY A 1 205 ? -5.368 -11.605 -10.137 1.00 92.94 205 GLY A O 1
ATOM 1559 N N . THR A 1 206 ? -3.701 -13.104 -10.283 1.00 96.50 206 THR A N 1
ATOM 1560 C CA . THR A 1 206 ? -4.195 -13.983 -9.217 1.00 96.50 206 THR A CA 1
ATOM 1561 C C . THR A 1 206 ? -3.391 -13.753 -7.945 1.00 96.50 206 THR A C 1
ATOM 1563 O O . THR A 1 206 ? -2.157 -13.790 -7.954 1.00 96.50 206 THR A O 1
ATOM 1566 N N . TYR A 1 207 ? -4.090 -13.557 -6.830 1.00 97.19 207 TYR A N 1
ATOM 1567 C CA . TYR A 1 207 ? -3.488 -13.200 -5.550 1.00 97.19 207 TYR A CA 1
ATOM 1568 C C . TYR A 1 207 ? -3.983 -14.100 -4.421 1.00 97.19 207 TYR A C 1
ATOM 1570 O O . TYR A 1 207 ? -5.062 -14.680 -4.485 1.00 97.19 207 TYR A O 1
ATOM 1578 N N . ARG A 1 208 ? -3.179 -14.175 -3.362 1.00 97.94 208 ARG A N 1
ATOM 1579 C CA . ARG A 1 208 ? -3.565 -14.669 -2.043 1.00 97.94 208 ARG A CA 1
ATOM 1580 C C . ARG A 1 208 ? -3.694 -13.475 -1.112 1.00 97.94 208 ARG A C 1
ATOM 1582 O O . ARG A 1 208 ? -2.769 -12.662 -1.027 1.00 97.94 208 ARG A O 1
ATOM 1589 N N . LEU A 1 209 ? -4.818 -13.395 -0.416 1.00 97.50 209 LEU A N 1
ATOM 1590 C CA . LEU A 1 209 ? -5.030 -12.443 0.662 1.00 97.50 209 LEU A CA 1
ATOM 1591 C C . LEU A 1 209 ? -4.774 -13.166 1.985 1.00 97.50 209 LEU A C 1
ATOM 1593 O O . LEU A 1 209 ? -5.465 -14.125 2.316 1.00 97.50 209 LEU A O 1
ATOM 1597 N N . LEU A 1 210 ? -3.740 -12.743 2.703 1.00 97.62 210 LEU A N 1
ATOM 1598 C CA . LEU A 1 210 ? -3.410 -13.238 4.036 1.00 97.62 210 LEU A CA 1
ATOM 1599 C C . LEU A 1 210 ? -3.819 -12.176 5.050 1.00 97.62 210 LEU A C 1
ATOM 1601 O O . LEU A 1 210 ? -3.670 -10.986 4.769 1.00 97.62 210 LEU A O 1
ATOM 1605 N N . PHE A 1 211 ? -4.289 -12.577 6.224 1.00 96.88 211 PHE A N 1
ATOM 1606 C CA . PHE A 1 211 ? -4.670 -11.634 7.268 1.00 96.88 211 PHE A CA 1
ATOM 1607 C C . PHE A 1 211 ? -4.284 -12.139 8.655 1.00 96.88 211 PHE A C 1
ATOM 1609 O O . PHE A 1 211 ? -4.150 -13.342 8.879 1.00 96.88 211 PHE A O 1
ATOM 1616 N N . ALA A 1 212 ? -4.094 -11.198 9.573 1.00 95.94 212 ALA A N 1
ATOM 1617 C CA . ALA A 1 212 ? -3.961 -11.444 10.999 1.00 95.94 212 ALA A CA 1
ATOM 1618 C C . ALA A 1 212 ? -4.962 -10.555 11.738 1.00 95.94 212 ALA A C 1
ATOM 1620 O O . ALA A 1 212 ? -5.070 -9.368 11.427 1.00 95.94 212 ALA A O 1
ATOM 1621 N N . LEU A 1 213 ? -5.687 -11.143 12.688 1.00 95.62 213 LEU A N 1
ATOM 1622 C CA . LEU A 1 213 ? -6.615 -10.435 13.563 1.00 95.62 213 LEU A CA 1
ATOM 1623 C C . LEU A 1 213 ? -5.939 -10.154 14.903 1.00 95.62 213 LEU A C 1
ATOM 1625 O O . LEU A 1 213 ? -5.153 -10.973 15.383 1.00 95.62 213 LEU A O 1
ATOM 1629 N N . GLY A 1 214 ? -6.257 -9.021 15.513 1.00 90.44 214 GLY A N 1
ATOM 1630 C CA . GLY A 1 214 ? -5.799 -8.715 16.861 1.00 90.44 214 GLY A CA 1
ATOM 1631 C C . GLY A 1 214 ? -6.177 -7.315 17.309 1.00 90.44 214 GLY A C 1
ATOM 1632 O O . GLY A 1 214 ? -6.398 -6.421 16.495 1.00 90.44 214 GLY A O 1
ATOM 1633 N N . ASP A 1 215 ? -6.225 -7.121 18.621 1.00 83.00 215 ASP A N 1
ATOM 1634 C CA . ASP A 1 215 ? -6.389 -5.798 19.207 1.00 83.00 215 ASP A CA 1
ATOM 1635 C C . ASP A 1 215 ? -5.054 -5.056 19.256 1.00 83.00 215 ASP A C 1
ATOM 1637 O O . ASP A 1 215 ? -4.009 -5.627 19.569 1.00 83.00 215 ASP A O 1
ATOM 1641 N N . GLY A 1 216 ? -5.086 -3.755 18.964 1.00 71.56 216 GLY A N 1
ATOM 1642 C CA . GLY A 1 216 ? -3.907 -2.901 19.111 1.00 71.56 216 GLY A CA 1
ATOM 1643 C C . GLY A 1 216 ? -2.802 -3.175 18.091 1.00 71.56 216 GLY A C 1
ATOM 1644 O O . GLY A 1 216 ? -1.639 -2.908 18.384 1.00 71.56 216 GLY A O 1
ATOM 1645 N N . LEU A 1 217 ? -3.158 -3.678 16.903 1.00 66.00 217 LEU A N 1
ATOM 1646 C CA . LEU A 1 217 ? -2.271 -3.734 15.741 1.00 66.00 217 LEU A CA 1
ATOM 1647 C C . LEU A 1 217 ? -1.914 -2.302 15.306 1.00 66.00 217 LEU A C 1
ATOM 1649 O O . LEU A 1 217 ? -2.534 -1.721 14.416 1.00 66.00 217 LEU A O 1
ATOM 1653 N N . ASP A 1 218 ? -0.938 -1.702 15.979 1.00 62.81 218 ASP A N 1
ATOM 1654 C CA . ASP A 1 218 ? -0.388 -0.407 15.614 1.00 62.81 218 ASP A CA 1
ATOM 1655 C C . ASP A 1 218 ? 0.625 -0.553 14.464 1.00 62.81 218 ASP A C 1
ATOM 1657 O O . ASP A 1 218 ? 1.201 -1.617 14.211 1.00 62.81 218 ASP A O 1
ATOM 1661 N N . ALA A 1 219 ? 0.865 0.539 13.733 1.00 54.88 219 ALA A N 1
ATOM 1662 C CA . ALA A 1 219 ? 1.784 0.536 12.590 1.00 54.88 219 ALA A CA 1
ATOM 1663 C C . ALA A 1 219 ? 3.240 0.181 12.966 1.00 54.88 219 ALA A C 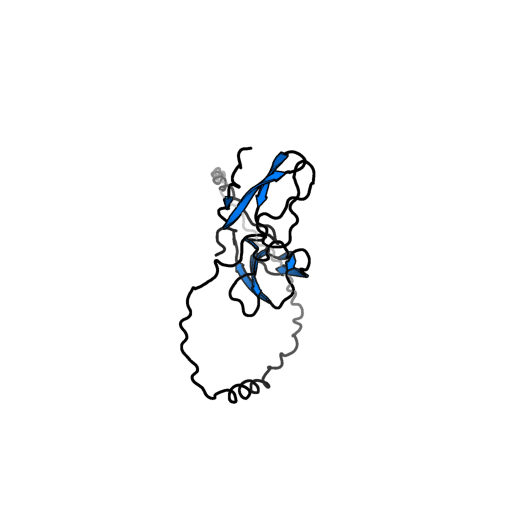1
ATOM 1665 O O . ALA A 1 219 ? 4.062 -0.025 12.075 1.00 54.88 219 ALA A O 1
ATOM 1666 N N . LYS A 1 220 ? 3.573 0.115 14.264 1.00 57.22 220 LYS A N 1
ATOM 1667 C CA . LYS A 1 220 ? 4.909 -0.234 14.762 1.00 57.22 220 LYS A CA 1
ATOM 1668 C C . LYS A 1 220 ? 5.106 -1.738 14.955 1.00 57.22 220 LYS A C 1
ATOM 1670 O O . LYS A 1 220 ? 6.240 -2.195 14.843 1.00 57.22 220 LYS A O 1
ATOM 1675 N N . THR A 1 221 ? 4.043 -2.500 15.205 1.00 55.91 221 THR A N 1
ATOM 1676 C CA . THR A 1 221 ? 4.146 -3.936 15.533 1.00 55.91 221 THR A CA 1
ATOM 1677 C C . THR A 1 221 ? 4.019 -4.849 14.298 1.00 55.91 221 THR A C 1
ATOM 1679 O O . THR A 1 221 ? 4.286 -6.048 14.363 1.00 55.91 221 THR A O 1
ATOM 1682 N N . GLY A 1 222 ? 3.656 -4.302 13.133 1.00 45.75 222 GLY A N 1
ATOM 1683 C CA . GLY A 1 222 ? 3.496 -5.064 11.889 1.00 45.75 222 GLY A CA 1
ATOM 1684 C C . GLY A 1 222 ? 4.818 -5.419 11.193 1.00 45.75 222 GLY A C 1
ATOM 1685 O O . GLY A 1 222 ? 5.300 -4.641 10.372 1.00 45.75 222 GLY A O 1
ATOM 1686 N N . GLY A 1 223 ? 5.365 -6.607 11.478 1.00 39.38 223 GLY A N 1
ATOM 1687 C CA . GLY A 1 223 ? 6.557 -7.185 10.820 1.00 39.38 223 GLY A CA 1
ATOM 1688 C C . GLY A 1 223 ? 6.469 -7.423 9.306 1.00 39.38 223 GLY A C 1
ATOM 1689 O O . GLY A 1 223 ? 5.365 -7.672 8.744 1.00 39.38 223 GLY A O 1
#

Radius of gyration: 33.63 Å; chains: 1; bounding box: 74×70×88 Å